Protein AF-A0A3M1SZ10-F1 (afdb_monomer_lite)

Sequence (248 aa):
MERLRVRERSPGPSDCPLCRQPLDATPGEPVHACPGCGTAYHLACAVEMGGCATLGCARQGRGPSGRGEEVLRFLTPRRRRALRLQRRRAEVFARELRLRGLDRPPHELDRRDVVGGLLLVAGLGVVFGGLWLVLVLPTAWILGLFVVFSGLVCLGQGLRTLAAYLEDSTERARRGAEADWQTRRRMLWDEVCALARAEDEAEPEPLEAGTEPGAEAEGAPGGHGPEGEARTVSERGRAPSELRSAEE

Structure (mmCIF, N/CA/C/O backbone):
data_AF-A0A3M1SZ10-F1
#
_entry.id   AF-A0A3M1SZ10-F1
#
loop_
_atom_site.group_PDB
_atom_site.id
_atom_site.type_symbol
_atom_site.label_atom_id
_atom_site.label_alt_id
_atom_site.label_comp_id
_atom_site.label_asym_id
_atom_site.label_entity_id
_atom_site.label_seq_id
_atom_site.pdbx_PDB_ins_code
_atom_site.Cartn_x
_atom_site.Cartn_y
_atom_site.Cartn_z
_atom_site.occupancy
_atom_site.B_iso_or_equiv
_atom_site.auth_seq_id
_atom_site.auth_comp_id
_atom_site.auth_asym_id
_atom_site.auth_atom_id
_atom_site.pdbx_PDB_model_num
ATOM 1 N N . MET A 1 1 ? -22.413 -6.785 -14.387 1.00 45.25 1 MET A N 1
ATOM 2 C CA . MET A 1 1 ? -21.174 -7.095 -15.135 1.00 45.25 1 MET A CA 1
ATOM 3 C C . MET A 1 1 ? -20.794 -8.534 -14.845 1.00 45.25 1 MET A C 1
ATOM 5 O O . MET A 1 1 ? -20.286 -8.827 -13.769 1.00 45.25 1 MET A O 1
ATOM 9 N N . GLU A 1 2 ? -21.129 -9.436 -15.757 1.00 60.88 2 GLU A N 1
ATOM 10 C CA . GLU A 1 2 ? -20.919 -10.874 -15.598 1.00 60.88 2 GLU A CA 1
ATOM 11 C C . GLU A 1 2 ? -19.515 -11.231 -16.102 1.00 60.88 2 GLU A C 1
ATOM 13 O O . GLU A 1 2 ? -19.164 -10.958 -17.250 1.00 60.88 2 GLU A O 1
ATOM 18 N N . ARG A 1 3 ? -18.655 -11.743 -15.212 1.00 51.09 3 ARG A N 1
ATOM 19 C CA . ARG A 1 3 ? -17.271 -12.095 -15.554 1.00 51.09 3 ARG A CA 1
ATOM 20 C C . ARG A 1 3 ? -17.274 -13.397 -16.350 1.00 51.09 3 ARG A C 1
ATOM 22 O O . ARG A 1 3 ? -17.529 -14.459 -15.785 1.00 51.09 3 ARG A O 1
ATOM 29 N N . LEU A 1 4 ? -16.940 -13.308 -17.637 1.00 68.94 4 LEU A N 1
ATOM 30 C CA . LEU A 1 4 ? -16.617 -14.450 -18.493 1.00 68.94 4 LEU A CA 1
ATOM 31 C C . LEU A 1 4 ? -15.500 -15.271 -17.833 1.00 68.94 4 LEU A C 1
ATOM 33 O O . LEU A 1 4 ? -14.331 -14.885 -17.834 1.00 68.94 4 LEU A O 1
ATOM 37 N N . ARG A 1 5 ? -15.869 -16.402 -17.226 1.00 53.09 5 ARG A N 1
ATOM 38 C CA . ARG A 1 5 ? -14.909 -17.386 -16.725 1.00 53.09 5 ARG A CA 1
ATOM 39 C C . ARG A 1 5 ? -14.435 -18.210 -17.912 1.00 53.09 5 ARG A C 1
ATOM 41 O O . ARG A 1 5 ? -15.096 -19.165 -18.315 1.00 53.09 5 ARG A O 1
ATOM 48 N N . VAL A 1 6 ? -13.295 -17.829 -18.477 1.00 68.94 6 VAL A N 1
ATOM 49 C CA . VAL A 1 6 ? -12.578 -18.675 -19.432 1.00 68.94 6 VAL A CA 1
ATOM 50 C C . VAL A 1 6 ? -12.119 -19.914 -18.664 1.00 68.94 6 VAL A C 1
ATOM 52 O O . VAL A 1 6 ? -11.193 -19.854 -17.861 1.00 68.94 6 VAL A O 1
ATOM 55 N N . ARG A 1 7 ? -12.821 -21.038 -18.845 1.00 56.44 7 ARG A N 1
ATOM 56 C CA . ARG A 1 7 ? -12.339 -22.343 -18.386 1.00 56.44 7 ARG A CA 1
ATOM 57 C C . ARG A 1 7 ? -11.179 -22.735 -19.292 1.00 56.44 7 ARG A C 1
ATOM 59 O O . ARG A 1 7 ? -11.396 -23.174 -20.419 1.00 56.44 7 ARG A O 1
ATOM 66 N N . GLU A 1 8 ? -9.959 -22.570 -18.801 1.00 61.03 8 GLU A N 1
ATOM 67 C CA . GLU A 1 8 ? -8.791 -23.185 -19.419 1.00 61.03 8 GLU A CA 1
ATOM 68 C C . GLU A 1 8 ? -8.922 -24.701 -19.270 1.00 61.03 8 GLU A C 1
ATOM 70 O O . GLU A 1 8 ? -8.782 -25.265 -18.187 1.00 61.03 8 GLU A O 1
ATOM 75 N N . ARG A 1 9 ? -9.274 -25.372 -20.367 1.00 63.88 9 ARG A N 1
ATOM 76 C CA . ARG A 1 9 ? -9.173 -26.824 -20.445 1.00 63.88 9 ARG A CA 1
ATOM 77 C C . ARG A 1 9 ? -7.701 -27.133 -20.683 1.00 63.88 9 ARG A C 1
ATOM 79 O O . ARG A 1 9 ? -7.194 -26.845 -21.767 1.00 63.88 9 ARG A O 1
ATOM 86 N N . SER A 1 10 ? -7.015 -27.651 -19.669 1.00 63.28 10 SER A N 1
ATOM 87 C CA . SER A 1 10 ? -5.660 -28.172 -19.841 1.00 63.28 10 SER A CA 1
ATOM 88 C C . SER A 1 10 ? -5.700 -29.234 -20.947 1.00 63.28 10 SER A C 1
ATOM 90 O O . SER A 1 10 ? -6.535 -30.138 -20.852 1.00 63.28 10 SER A O 1
ATOM 92 N N . PRO A 1 11 ? -4.890 -29.109 -22.014 1.00 70.50 11 PRO A N 1
ATOM 93 C CA . PRO A 1 11 ? -4.884 -30.090 -23.090 1.00 70.50 11 PRO A CA 1
ATOM 94 C C . PRO A 1 11 ? -4.505 -31.453 -22.510 1.00 70.50 11 PRO A C 1
ATOM 96 O O . PRO A 1 11 ? -3.511 -31.569 -21.788 1.00 70.50 11 PRO A O 1
ATOM 99 N N . GLY A 1 12 ? -5.322 -32.467 -22.786 1.00 76.69 12 GLY A N 1
ATOM 100 C CA . GLY A 1 12 ? -4.993 -33.836 -22.428 1.00 76.69 12 GLY A CA 1
ATOM 101 C C . GLY A 1 12 ? -3.758 -34.301 -23.207 1.00 76.69 12 GLY A C 1
ATOM 102 O O . GLY A 1 12 ? -3.500 -33.806 -24.306 1.00 76.69 12 GLY A O 1
ATOM 103 N N . PRO A 1 13 ? -2.990 -35.274 -22.686 1.00 77.00 13 PRO A N 1
ATOM 104 C CA . PRO A 1 13 ? -1.810 -35.813 -23.373 1.00 77.00 13 PRO A CA 1
ATOM 105 C C . PRO A 1 13 ? -2.127 -36.459 -24.738 1.00 77.00 13 PRO A C 1
ATOM 107 O O . PRO A 1 13 ? -1.210 -36.737 -25.506 1.00 77.00 13 PRO A O 1
ATOM 110 N N . SER A 1 14 ? -3.406 -36.681 -25.049 1.00 86.06 14 SER A N 1
ATOM 111 C CA . SER A 1 14 ? -3.917 -37.273 -26.288 1.00 86.06 14 SER A CA 1
ATOM 112 C C . SER A 1 14 ? -4.705 -36.296 -27.175 1.00 86.06 14 SER A C 1
ATOM 114 O O . SER A 1 14 ? -5.353 -36.732 -28.128 1.00 86.06 14 SER A O 1
ATOM 116 N N . ASP A 1 15 ? -4.662 -34.988 -26.904 1.00 93.50 15 ASP A N 1
ATOM 117 C CA . ASP A 1 15 ? -5.328 -33.987 -27.742 1.00 93.50 15 ASP A CA 1
ATOM 118 C C . ASP A 1 15 ? -4.402 -33.486 -28.858 1.00 93.50 15 ASP A C 1
ATOM 120 O O . ASP A 1 15 ? -3.230 -33.166 -28.645 1.00 93.50 15 ASP A O 1
ATOM 124 N N . CYS A 1 16 ? -4.945 -33.351 -30.067 1.00 91.69 16 CYS A N 1
ATOM 125 C CA . CYS A 1 16 ? -4.233 -32.742 -31.182 1.00 91.69 16 CYS A CA 1
ATOM 126 C C . CYS A 1 16 ? -3.935 -31.263 -30.860 1.00 91.69 16 CYS A C 1
ATOM 128 O O . CYS A 1 16 ? -4.869 -30.488 -30.636 1.00 91.69 16 CYS A O 1
ATOM 130 N N . PRO A 1 17 ? -2.670 -30.803 -30.898 1.00 89.81 17 PRO A N 1
ATOM 131 C CA . PRO A 1 17 ? -2.311 -29.437 -30.501 1.00 89.81 17 PRO A CA 1
ATOM 132 C C . PRO A 1 17 ? -2.848 -28.360 -31.455 1.00 89.81 17 PRO A C 1
ATOM 134 O O . PRO A 1 17 ? -2.848 -27.180 -31.109 1.00 89.81 17 PRO A O 1
ATOM 137 N N . LEU A 1 18 ? -3.287 -28.752 -32.657 1.00 90.06 18 LEU A N 1
ATOM 138 C CA . LEU A 1 18 ? -3.777 -27.841 -33.690 1.00 90.06 18 LEU A CA 1
ATOM 139 C C . LEU A 1 18 ? -5.279 -27.570 -33.541 1.00 90.06 18 LEU A C 1
ATOM 141 O O . LEU A 1 18 ? -5.685 -26.414 -33.465 1.00 90.06 18 LEU A O 1
ATOM 145 N N . CYS A 1 19 ? -6.100 -28.621 -33.461 1.00 91.75 19 CYS A N 1
ATOM 146 C CA . CYS A 1 19 ? -7.560 -28.495 -33.372 1.00 91.75 19 CYS A CA 1
ATOM 147 C C . CYS A 1 19 ? -8.117 -28.672 -31.948 1.00 91.75 19 CYS A C 1
ATOM 149 O O . CYS A 1 19 ? -9.296 -28.409 -31.725 1.00 91.75 19 CYS A O 1
ATOM 151 N N . ARG A 1 20 ? -7.287 -29.104 -30.984 1.00 91.50 20 ARG A N 1
ATOM 152 C CA . ARG A 1 20 ? -7.658 -29.426 -29.590 1.00 91.50 20 ARG A CA 1
ATOM 153 C C . ARG A 1 20 ? -8.750 -30.491 -29.457 1.00 91.50 20 ARG A C 1
ATOM 155 O O . ARG A 1 20 ? -9.459 -30.528 -28.454 1.00 91.50 20 ARG A O 1
ATOM 162 N N . GLN A 1 21 ? -8.904 -31.332 -30.475 1.00 93.19 21 GLN A N 1
ATOM 163 C CA . GLN A 1 21 ? -9.763 -32.509 -30.417 1.00 93.19 21 GLN A CA 1
ATOM 164 C C . GLN A 1 21 ? -8.934 -33.739 -30.031 1.00 93.19 21 GLN A C 1
ATOM 166 O O . GLN A 1 21 ? -7.752 -33.798 -30.393 1.00 93.19 21 GLN A O 1
ATOM 171 N N . PRO A 1 22 ? -9.537 -34.727 -29.347 1.00 93.00 22 PRO A N 1
ATOM 172 C CA . PRO A 1 22 ? -8.861 -35.978 -29.038 1.00 93.00 22 PRO A CA 1
ATOM 173 C C . PRO A 1 22 ? -8.404 -36.661 -30.327 1.00 93.00 22 PRO A C 1
ATOM 175 O O . PRO A 1 22 ? -9.144 -36.698 -31.314 1.00 93.00 22 PRO A O 1
ATOM 178 N N . LEU A 1 23 ? -7.200 -37.225 -30.320 1.00 92.44 23 LEU A N 1
ATOM 179 C CA . LEU A 1 23 ? -6.660 -37.950 -31.474 1.00 92.44 23 LEU A CA 1
ATOM 180 C C . LEU A 1 23 ? -7.519 -39.169 -31.848 1.00 92.44 23 LEU A C 1
ATOM 182 O O . LEU A 1 23 ? -7.609 -39.504 -33.024 1.00 92.44 23 LEU A O 1
ATOM 186 N N . ASP A 1 24 ? -8.232 -39.740 -30.874 1.00 89.88 24 ASP A N 1
ATOM 187 C CA . ASP A 1 24 ? -9.112 -40.903 -31.047 1.00 89.88 24 ASP A CA 1
ATOM 188 C C . ASP A 1 24 ? -10.579 -40.536 -31.350 1.00 89.88 24 ASP A C 1
ATOM 190 O O . ASP A 1 24 ? -11.426 -41.418 -31.489 1.00 89.88 24 ASP A O 1
ATOM 194 N N . ALA A 1 25 ? -10.921 -39.244 -31.430 1.00 84.56 25 ALA A N 1
ATOM 195 C CA . ALA A 1 25 ? -12.314 -38.812 -31.575 1.00 84.56 25 ALA A CA 1
ATOM 196 C C . ALA A 1 25 ? -12.921 -39.148 -32.947 1.00 84.56 25 ALA A C 1
ATOM 198 O O . ALA A 1 25 ? -14.140 -39.293 -33.058 1.00 84.56 25 ALA A O 1
ATOM 199 N N . THR A 1 26 ? -12.087 -39.276 -33.982 1.00 80.19 26 THR A N 1
ATOM 200 C CA . THR A 1 26 ? -12.525 -39.546 -35.354 1.00 80.19 26 THR A CA 1
ATOM 201 C C . THR A 1 26 ? -12.153 -40.984 -35.742 1.00 80.19 26 THR A C 1
ATOM 203 O O . THR A 1 26 ? -11.019 -41.233 -36.163 1.00 80.19 26 THR A O 1
ATOM 206 N N . PRO A 1 27 ? -13.066 -41.967 -35.616 1.00 80.62 27 PRO A N 1
ATOM 207 C CA . PRO A 1 27 ? -12.762 -43.348 -35.977 1.00 80.62 27 PRO A CA 1
ATOM 208 C C . PRO A 1 27 ? -12.379 -43.448 -37.462 1.00 80.62 27 PRO A C 1
ATOM 210 O O . PRO A 1 27 ? -13.156 -43.083 -38.343 1.00 80.62 27 PRO A O 1
ATOM 213 N N . GLY A 1 28 ? -11.167 -43.944 -37.734 1.00 82.50 28 GLY A N 1
ATOM 214 C CA . GLY A 1 28 ? -10.620 -44.117 -39.086 1.00 82.50 28 GLY A CA 1
ATOM 215 C C . GLY A 1 28 ? -9.741 -42.968 -39.595 1.00 82.50 28 GLY A C 1
ATOM 216 O O . GLY A 1 28 ? -9.174 -43.088 -40.682 1.00 82.50 28 GLY A O 1
ATOM 217 N N . GLU A 1 29 ? -9.580 -41.880 -38.836 1.00 86.44 29 GLU A N 1
ATOM 218 C CA . GLU A 1 29 ? -8.642 -40.818 -39.201 1.00 86.44 29 GLU A CA 1
ATOM 219 C C . GLU A 1 29 ? -7.203 -41.197 -38.796 1.00 86.44 29 GLU A C 1
ATOM 221 O O . GLU A 1 29 ? -6.945 -41.495 -37.630 1.00 86.44 29 GLU A O 1
ATOM 226 N N . PRO A 1 30 ? -6.235 -41.210 -39.730 1.00 87.69 30 PRO A N 1
ATOM 227 C CA . PRO A 1 30 ? -4.862 -41.568 -39.403 1.00 87.69 30 PRO A CA 1
ATOM 228 C C . PRO A 1 30 ? -4.187 -40.486 -38.549 1.00 87.69 30 PRO A C 1
ATOM 230 O O . PRO A 1 30 ? -4.181 -39.299 -38.891 1.00 87.69 30 PRO A O 1
ATOM 233 N N . VAL A 1 31 ? -3.547 -40.920 -37.464 1.00 91.88 31 VAL A N 1
ATOM 234 C CA . VAL A 1 31 ? -2.691 -40.077 -36.622 1.00 91.88 31 VAL A CA 1
ATOM 235 C C . VAL A 1 31 ? -1.288 -40.027 -37.223 1.00 91.88 31 VAL A C 1
ATOM 237 O O . VAL A 1 31 ? -0.704 -41.055 -37.568 1.00 91.88 31 VAL A O 1
ATOM 240 N N . HIS A 1 32 ? -0.725 -38.826 -37.349 1.00 87.56 32 HIS A N 1
ATOM 241 C CA . HIS A 1 32 ? 0.651 -38.621 -37.791 1.00 87.56 32 HIS A CA 1
ATOM 242 C C . HIS A 1 32 ? 1.475 -38.028 -36.641 1.00 87.56 32 HIS A C 1
ATOM 244 O O . HIS A 1 32 ? 1.104 -37.020 -36.048 1.00 87.56 32 HIS A O 1
ATOM 250 N N . ALA A 1 33 ? 2.603 -38.663 -36.316 1.00 90.69 33 ALA A N 1
ATOM 251 C CA . ALA A 1 33 ? 3.571 -38.144 -35.355 1.00 90.69 33 ALA A CA 1
ATOM 252 C C . ALA A 1 33 ? 4.678 -37.357 -36.068 1.00 90.69 33 ALA A C 1
ATOM 254 O O . ALA A 1 33 ? 5.227 -37.809 -37.078 1.00 90.69 33 ALA A O 1
ATOM 255 N N . CYS A 1 34 ? 5.031 -36.187 -35.532 1.00 87.44 34 CYS A N 1
ATOM 256 C CA . CYS A 1 34 ? 6.139 -35.395 -36.051 1.00 87.44 34 CYS A CA 1
ATOM 257 C C . CYS A 1 34 ? 7.462 -36.164 -35.910 1.00 87.44 34 CYS A C 1
ATOM 259 O O . CYS A 1 34 ? 7.826 -36.511 -34.788 1.00 87.44 34 CYS A O 1
ATOM 261 N N . PRO A 1 35 ? 8.258 -36.341 -36.978 1.00 81.00 35 PRO A N 1
ATOM 262 C CA . PRO A 1 35 ? 9.561 -37.001 -36.867 1.00 81.00 35 PRO A CA 1
ATOM 263 C C . PRO A 1 35 ? 10.592 -36.173 -36.081 1.00 81.00 35 PRO A C 1
ATOM 265 O O . PRO A 1 35 ? 11.591 -36.718 -35.625 1.00 81.00 35 PRO A O 1
ATOM 268 N N . GLY A 1 36 ? 10.380 -34.857 -35.947 1.00 82.50 36 GLY A N 1
ATOM 269 C CA . GLY A 1 36 ? 11.287 -33.963 -35.224 1.00 82.50 36 GLY A CA 1
ATOM 270 C C . GLY A 1 36 ? 11.083 -33.992 -33.711 1.00 82.50 36 GLY A C 1
ATOM 271 O O . GLY A 1 36 ? 12.043 -34.155 -32.969 1.00 82.50 36 GLY A O 1
ATOM 272 N N . CYS A 1 37 ? 9.839 -33.825 -33.256 1.00 86.38 37 CYS A N 1
ATOM 273 C CA . CYS A 1 37 ? 9.517 -33.678 -31.833 1.00 86.38 37 CYS A CA 1
ATOM 274 C C . CYS A 1 37 ? 8.594 -34.764 -31.266 1.00 86.38 37 CYS A C 1
ATOM 276 O O . CYS A 1 37 ? 8.216 -34.686 -30.103 1.00 86.38 37 CYS A O 1
ATOM 278 N N . GLY A 1 38 ? 8.175 -35.742 -32.074 1.00 88.75 38 GLY A N 1
ATOM 279 C CA . GLY A 1 38 ? 7.286 -36.828 -31.651 1.00 88.75 38 GLY A CA 1
ATOM 280 C C . GLY A 1 38 ? 5.829 -36.424 -31.409 1.00 88.75 38 GLY A C 1
ATOM 281 O O . GLY A 1 38 ? 5.000 -37.290 -31.153 1.00 88.75 38 GLY A O 1
ATOM 282 N N . THR A 1 39 ? 5.482 -35.137 -31.505 1.00 91.19 39 THR A N 1
ATOM 283 C CA . THR A 1 39 ? 4.113 -34.662 -31.255 1.00 91.19 39 THR A CA 1
ATOM 284 C C . THR A 1 39 ? 3.126 -35.273 -32.249 1.00 91.19 39 THR A C 1
ATOM 286 O O . THR A 1 39 ? 3.341 -35.179 -33.460 1.00 91.19 39 THR A O 1
ATOM 289 N N . ALA A 1 40 ? 2.049 -35.869 -31.737 1.00 92.06 40 ALA A N 1
ATOM 290 C CA . ALA A 1 40 ? 0.985 -36.477 -32.526 1.00 92.06 40 ALA A CA 1
ATOM 291 C C . ALA A 1 40 ? -0.108 -35.461 -32.893 1.00 92.06 40 ALA A C 1
ATOM 293 O O . ALA A 1 40 ? -0.455 -34.577 -32.109 1.00 92.06 40 ALA A O 1
ATOM 294 N N . TYR A 1 41 ? -0.642 -35.583 -34.103 1.00 92.19 41 TYR A N 1
ATOM 295 C CA . TYR A 1 41 ? -1.723 -34.753 -34.631 1.00 92.19 41 TYR A CA 1
ATOM 296 C C . TYR A 1 41 ? -2.532 -35.543 -35.665 1.00 92.19 41 TYR A C 1
ATOM 298 O O . TYR A 1 41 ? -2.056 -36.534 -36.228 1.00 92.19 41 TYR A O 1
ATOM 306 N N . HIS A 1 42 ? -3.745 -35.083 -35.966 1.00 93.88 42 HIS A N 1
ATOM 307 C CA . HIS A 1 42 ? -4.509 -35.604 -37.099 1.00 93.88 42 HIS A CA 1
ATOM 308 C C . HIS A 1 42 ? -3.758 -35.343 -38.408 1.00 93.88 42 HIS A C 1
ATOM 310 O O . HIS A 1 42 ? -3.225 -34.245 -38.623 1.00 93.88 42 HIS A O 1
ATOM 316 N N . LEU A 1 43 ? -3.716 -36.333 -39.307 1.00 89.44 43 LEU A N 1
ATOM 317 C CA . LEU A 1 43 ? -3.045 -36.182 -40.601 1.00 89.44 43 LEU A CA 1
ATOM 318 C C . LEU A 1 43 ? -3.610 -34.993 -41.394 1.00 89.44 43 LEU A C 1
ATOM 320 O O . LEU A 1 43 ? -2.841 -34.257 -42.015 1.00 89.44 43 LEU A O 1
ATOM 324 N N . ALA A 1 44 ? -4.927 -34.767 -41.331 1.00 90.19 44 ALA A N 1
ATOM 325 C CA . ALA A 1 44 ? -5.579 -33.633 -41.980 1.00 90.19 44 ALA A CA 1
ATOM 326 C C . ALA A 1 44 ? -5.019 -32.290 -41.482 1.00 90.19 44 ALA A C 1
ATOM 328 O O . ALA A 1 44 ? -4.605 -31.461 -42.297 1.00 90.19 44 ALA A O 1
ATOM 329 N N . CYS A 1 45 ? -4.906 -32.115 -40.160 1.00 90.69 45 CYS A N 1
ATOM 330 C CA . CYS A 1 45 ? -4.382 -30.891 -39.552 1.00 90.69 45 CYS A CA 1
ATOM 331 C C . CYS A 1 45 ? -2.920 -30.620 -39.943 1.00 90.69 45 CYS A C 1
ATOM 333 O O . CYS A 1 45 ? -2.549 -29.477 -40.209 1.00 90.69 45 CYS A O 1
ATOM 335 N N . ALA A 1 46 ? -2.078 -31.652 -40.040 1.00 87.44 46 ALA A N 1
ATOM 336 C CA . ALA A 1 46 ? -0.693 -31.460 -40.471 1.00 87.44 46 ALA A CA 1
ATOM 337 C C . ALA A 1 46 ? -0.541 -31.131 -41.954 1.00 87.44 46 ALA A C 1
ATOM 339 O O . ALA A 1 46 ? 0.335 -30.343 -42.316 1.00 87.44 46 ALA A O 1
ATOM 340 N N . VAL A 1 47 ? -1.386 -31.708 -42.811 1.00 84.38 47 VAL A N 1
ATOM 341 C CA . VAL A 1 47 ? -1.413 -31.371 -44.240 1.00 84.38 47 VAL A CA 1
ATOM 342 C C . VAL A 1 47 ? -1.894 -29.935 -44.448 1.00 84.38 47 VAL A C 1
ATOM 344 O O . VAL A 1 47 ? -1.387 -29.249 -45.334 1.00 84.38 47 VAL A O 1
ATOM 347 N N . GLU A 1 48 ? -2.855 -29.471 -43.649 1.00 86.69 48 GLU A N 1
ATOM 348 C CA . GLU A 1 48 ? -3.363 -28.099 -43.710 1.00 86.69 48 GLU A CA 1
ATOM 349 C C . GLU A 1 48 ? -2.317 -27.070 -43.263 1.00 86.69 48 GLU A C 1
ATOM 351 O O . GLU A 1 48 ? -2.084 -26.091 -43.971 1.00 86.69 48 GLU A O 1
ATOM 356 N N . MET A 1 49 ? -1.622 -27.332 -42.154 1.00 84.56 49 MET A N 1
ATOM 357 C CA . MET A 1 49 ? -0.595 -26.433 -41.610 1.00 84.56 49 MET A CA 1
ATOM 358 C C . MET A 1 49 ? 0.767 -26.542 -42.314 1.00 84.56 49 MET A C 1
ATOM 360 O O . MET A 1 49 ? 1.667 -25.744 -42.051 1.00 84.56 49 MET A O 1
ATOM 364 N N . GLY A 1 50 ? 0.947 -27.526 -43.200 1.00 79.25 50 GLY A N 1
ATOM 365 C CA . GLY A 1 50 ? 2.215 -27.772 -43.892 1.00 79.25 50 GLY A CA 1
ATOM 366 C C . GLY A 1 50 ? 3.328 -28.323 -42.988 1.00 79.25 50 GLY A C 1
ATOM 367 O O . GLY A 1 50 ? 4.500 -28.247 -43.358 1.00 79.25 50 GLY A O 1
ATOM 368 N N . GLY A 1 51 ? 2.986 -28.869 -41.815 1.00 77.50 51 GLY A N 1
ATOM 369 C CA . GLY A 1 51 ? 3.927 -29.467 -40.863 1.00 77.50 51 GLY A CA 1
ATOM 370 C C . GLY A 1 51 ? 3.630 -29.152 -39.392 1.00 77.50 51 GLY A C 1
ATOM 371 O O . GLY A 1 51 ? 2.595 -28.590 -39.045 1.00 77.50 51 GLY A O 1
ATOM 372 N N . CYS A 1 52 ? 4.561 -29.531 -38.508 1.00 82.50 52 CYS A N 1
ATOM 373 C CA . CYS A 1 52 ? 4.460 -29.276 -37.068 1.00 82.50 52 CYS A CA 1
ATOM 374 C C . CYS A 1 52 ? 4.667 -27.785 -36.749 1.00 82.50 52 CYS A C 1
ATOM 376 O O . CYS A 1 52 ? 5.763 -27.249 -36.947 1.00 82.50 52 CYS A O 1
ATOM 378 N N . ALA A 1 53 ? 3.620 -27.137 -36.227 1.00 78.12 53 ALA A N 1
ATOM 379 C CA . ALA A 1 53 ? 3.641 -25.735 -35.808 1.00 78.12 53 ALA A CA 1
ATOM 380 C C . ALA A 1 53 ? 4.220 -25.530 -34.396 1.00 78.12 53 ALA A C 1
ATOM 382 O O . ALA A 1 53 ? 4.733 -24.457 -34.100 1.00 78.12 53 ALA A O 1
ATOM 383 N N . THR A 1 54 ? 4.180 -26.557 -33.541 1.00 72.44 54 THR A N 1
ATOM 384 C CA . THR A 1 54 ? 4.453 -26.444 -32.098 1.00 72.44 54 THR A CA 1
ATOM 385 C C . THR A 1 54 ? 5.894 -26.042 -31.781 1.00 72.44 54 THR A C 1
ATOM 387 O O . THR A 1 54 ? 6.129 -25.277 -30.855 1.00 72.44 54 THR A O 1
ATOM 390 N N . LEU A 1 55 ? 6.863 -26.535 -32.557 1.00 69.19 55 LEU A N 1
ATOM 391 C CA . LEU A 1 55 ? 8.295 -26.265 -32.350 1.00 69.19 55 LEU A CA 1
ATOM 392 C C . LEU A 1 55 ? 9.003 -25.794 -33.626 1.00 69.19 55 LEU A C 1
ATOM 394 O O . LEU A 1 55 ? 10.229 -25.786 -33.707 1.00 69.19 55 LEU A O 1
ATOM 398 N N . GLY A 1 56 ? 8.240 -25.445 -34.666 1.00 68.50 56 GLY A N 1
ATOM 399 C CA . GLY A 1 56 ? 8.808 -25.037 -35.950 1.00 68.50 56 GLY A CA 1
ATOM 400 C C . GLY A 1 56 ? 9.678 -26.113 -36.613 1.00 68.50 56 GLY A C 1
ATOM 401 O O . GLY A 1 56 ? 10.514 -25.776 -37.449 1.00 68.50 56 GLY A O 1
ATOM 402 N N . CYS A 1 57 ? 9.494 -27.400 -36.285 1.00 76.44 57 CYS A N 1
ATOM 403 C CA . CYS A 1 57 ? 10.289 -28.506 -36.836 1.00 76.44 57 CYS A CA 1
ATOM 404 C C . CYS A 1 57 ? 10.241 -28.562 -38.373 1.00 76.44 57 CYS A C 1
ATOM 406 O O . CYS A 1 57 ? 11.196 -29.012 -39.002 1.00 76.44 57 CYS A O 1
ATOM 408 N N . ALA A 1 58 ? 9.171 -28.036 -38.983 1.00 62.81 58 ALA A N 1
ATOM 409 C CA . ALA A 1 58 ? 9.066 -27.861 -40.431 1.00 62.81 58 ALA A CA 1
ATOM 410 C C . ALA A 1 58 ? 10.196 -26.987 -41.021 1.00 62.81 58 ALA A C 1
ATOM 412 O O . ALA A 1 58 ? 10.613 -27.207 -42.155 1.00 62.81 58 ALA A O 1
ATOM 413 N N . ARG A 1 59 ? 10.735 -26.028 -40.252 1.00 57.41 59 ARG A N 1
ATOM 414 C CA . ARG A 1 59 ? 11.829 -25.136 -40.678 1.00 57.41 59 ARG A CA 1
ATOM 415 C C . ARG A 1 59 ? 13.221 -25.744 -40.514 1.00 57.41 59 ARG A C 1
ATOM 417 O O . ARG A 1 59 ? 14.150 -25.271 -41.154 1.00 57.41 59 ARG A O 1
ATOM 424 N N . GLN A 1 60 ? 13.380 -26.802 -39.719 1.00 59.03 60 GLN A N 1
ATOM 425 C CA . GLN A 1 60 ? 14.682 -27.451 -39.503 1.00 59.03 60 GLN A CA 1
ATOM 426 C C . GLN A 1 60 ? 15.062 -28.445 -40.616 1.00 59.03 60 GLN A C 1
ATOM 428 O O . GLN A 1 60 ? 15.961 -29.260 -40.436 1.00 59.03 60 GLN A O 1
ATOM 433 N N . GLY A 1 61 ? 14.363 -28.439 -41.758 1.00 52.69 61 GLY A N 1
ATOM 434 C CA . GLY A 1 61 ? 14.686 -29.296 -42.908 1.00 52.69 61 GLY A CA 1
ATOM 435 C C . GLY A 1 61 ? 14.461 -30.798 -42.682 1.00 52.69 61 GLY A C 1
ATOM 436 O O . GLY A 1 61 ? 14.622 -31.581 -43.613 1.00 52.69 61 GLY A O 1
ATOM 437 N N . ARG A 1 62 ? 14.025 -31.201 -41.480 1.00 50.62 62 ARG A N 1
ATOM 438 C CA . ARG A 1 62 ? 13.617 -32.570 -41.120 1.00 50.62 62 ARG A CA 1
ATOM 439 C C . ARG A 1 62 ? 12.119 -32.814 -41.324 1.00 50.62 62 ARG A C 1
ATOM 441 O O . ARG A 1 62 ? 11.524 -33.667 -40.670 1.00 50.62 62 ARG A O 1
ATOM 448 N N . GLY A 1 63 ? 11.488 -32.058 -42.225 1.00 50.97 63 GLY A N 1
ATOM 449 C CA . GLY A 1 63 ? 10.265 -32.545 -42.860 1.00 50.97 63 GLY A CA 1
ATOM 450 C C . GLY A 1 63 ? 10.584 -33.818 -43.658 1.00 50.97 63 GLY A C 1
ATOM 451 O O . GLY A 1 63 ? 11.760 -34.079 -43.913 1.00 50.97 63 GLY A O 1
ATOM 452 N N . PRO A 1 64 ? 9.590 -34.623 -44.065 1.00 50.31 64 PRO A N 1
ATOM 453 C CA . PRO A 1 64 ? 9.803 -35.759 -44.959 1.00 50.31 64 PRO A CA 1
ATOM 454 C C . PRO A 1 64 ? 10.276 -35.260 -46.337 1.00 50.31 64 PRO A C 1
ATOM 456 O O . PRO A 1 64 ? 9.524 -35.196 -47.306 1.00 50.31 64 PRO A O 1
ATOM 459 N N . SER A 1 65 ? 11.550 -34.892 -46.430 1.00 49.44 65 SER A N 1
ATOM 460 C CA . SER A 1 65 ? 12.235 -34.372 -47.611 1.00 49.44 65 SER A CA 1
ATOM 461 C C . SER A 1 65 ? 12.436 -35.438 -48.695 1.00 49.44 65 SER A C 1
ATOM 463 O O . SER A 1 65 ? 12.941 -35.130 -49.768 1.00 49.44 65 SER A O 1
ATOM 465 N N . GLY A 1 66 ? 11.978 -36.673 -48.462 1.00 47.06 66 GLY A N 1
ATOM 466 C CA . GLY A 1 66 ? 12.117 -37.792 -49.393 1.00 47.06 66 GLY A CA 1
ATOM 467 C C . GLY A 1 66 ? 10.884 -38.161 -50.226 1.00 47.06 66 GLY A C 1
ATOM 468 O O . GLY A 1 66 ? 11.003 -39.042 -51.068 1.00 47.06 66 GLY A O 1
ATOM 469 N N . ARG A 1 67 ? 9.697 -37.564 -50.021 1.00 49.78 67 ARG A N 1
ATOM 470 C CA . ARG A 1 67 ? 8.453 -38.040 -50.686 1.00 49.78 67 ARG A CA 1
ATOM 471 C C . ARG A 1 67 ? 7.481 -36.934 -51.113 1.00 49.78 67 ARG A C 1
ATOM 473 O O . ARG A 1 67 ? 6.265 -37.122 -51.098 1.00 49.78 67 ARG A O 1
ATOM 480 N N . GLY A 1 68 ? 7.988 -35.781 -51.555 1.00 51.59 68 GLY A N 1
ATOM 481 C CA . GLY A 1 68 ? 7.137 -34.719 -52.120 1.00 51.59 68 GLY A CA 1
ATOM 482 C C . GLY A 1 68 ? 6.268 -35.196 -53.296 1.00 51.59 68 GLY A C 1
ATOM 483 O O . GLY A 1 68 ? 5.156 -34.709 -53.492 1.00 51.59 68 GLY A O 1
ATOM 484 N N . GLU A 1 69 ? 6.731 -36.203 -54.037 1.00 55.59 69 GLU A N 1
ATOM 485 C CA . GLU A 1 69 ? 6.013 -36.771 -55.180 1.00 55.59 69 GLU A CA 1
ATOM 486 C C . GLU A 1 69 ? 4.923 -37.783 -54.787 1.00 55.59 69 GLU A C 1
ATOM 488 O O . GLU A 1 69 ? 3.898 -37.890 -55.462 1.00 55.59 69 GLU A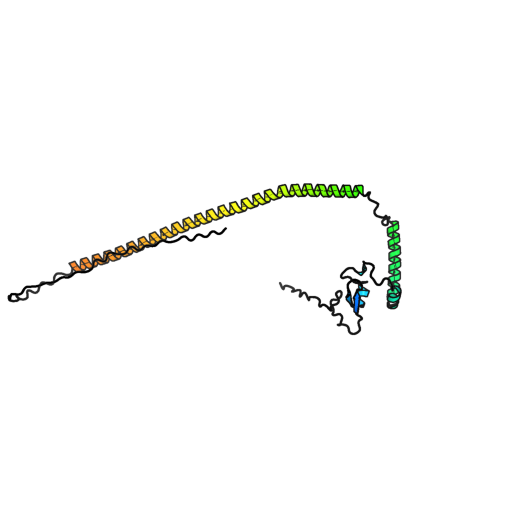 O 1
ATOM 493 N N . GLU A 1 70 ? 5.079 -38.468 -53.653 1.00 55.22 70 GLU A N 1
ATOM 494 C CA . GLU A 1 70 ? 4.102 -39.450 -53.176 1.00 55.22 70 GLU A CA 1
ATOM 495 C C . GLU A 1 70 ? 2.934 -38.775 -52.442 1.00 55.22 70 GLU A C 1
ATOM 497 O O . GLU A 1 70 ? 1.780 -39.137 -52.657 1.00 55.22 70 GLU A O 1
ATOM 502 N N . VAL A 1 71 ? 3.188 -37.693 -51.695 1.00 57.03 71 VAL A N 1
ATOM 503 C CA . VAL A 1 71 ? 2.124 -36.864 -51.092 1.00 57.03 71 VAL A CA 1
ATOM 504 C C . VAL A 1 71 ? 1.267 -36.192 -52.172 1.00 57.03 71 VAL A C 1
ATOM 506 O O . VAL A 1 71 ? 0.048 -36.098 -52.036 1.00 57.03 71 VAL A O 1
ATOM 509 N N . LEU A 1 72 ? 1.867 -35.802 -53.304 1.00 55.88 72 LEU A N 1
ATOM 510 C CA . LEU A 1 72 ? 1.129 -35.273 -54.454 1.00 55.88 72 LEU A CA 1
ATOM 511 C C . LEU A 1 72 ? 0.149 -36.295 -55.053 1.00 55.88 72 LEU A C 1
ATOM 513 O O . LEU A 1 72 ? -0.849 -35.868 -55.640 1.00 55.88 72 LEU A O 1
ATOM 517 N N . ARG A 1 73 ? 0.372 -37.612 -54.895 1.00 60.16 73 ARG A N 1
ATOM 518 C CA . ARG A 1 73 ? -0.555 -38.645 -55.395 1.00 60.16 73 ARG A CA 1
ATOM 519 C C . ARG A 1 73 ? -1.914 -38.599 -54.705 1.00 60.16 73 ARG A C 1
ATOM 521 O O . ARG A 1 73 ? -2.920 -38.734 -55.397 1.00 60.16 73 ARG A O 1
ATOM 528 N N . PHE A 1 74 ? -1.939 -38.282 -53.413 1.00 56.03 74 PHE A N 1
ATOM 529 C CA . PHE A 1 74 ? -3.160 -38.182 -52.608 1.00 56.03 74 PHE A CA 1
ATOM 530 C C . PHE A 1 74 ? -3.865 -36.821 -52.713 1.00 56.03 74 PHE A C 1
ATOM 532 O O . PHE A 1 74 ? -4.994 -36.664 -52.253 1.00 56.03 74 PHE A O 1
ATOM 539 N N . LEU A 1 75 ? -3.240 -35.822 -53.346 1.00 56.19 75 LEU A N 1
ATOM 540 C CA . LEU A 1 75 ? -3.882 -34.530 -53.573 1.00 56.19 75 LEU A CA 1
ATOM 541 C C . LEU A 1 75 ? -4.811 -34.588 -54.789 1.00 56.19 75 LEU A C 1
ATOM 543 O O . LEU A 1 75 ? -4.398 -34.953 -55.896 1.00 56.19 75 LEU A O 1
ATOM 547 N N . THR A 1 76 ? -6.054 -34.146 -54.591 1.00 67.94 76 THR A N 1
ATOM 548 C CA . THR A 1 76 ? -7.070 -34.064 -55.646 1.00 67.94 76 THR A CA 1
ATOM 549 C C . THR A 1 76 ? -6.574 -33.238 -56.849 1.00 67.94 76 THR A C 1
ATOM 551 O O . THR A 1 76 ? -5.789 -32.292 -56.684 1.00 67.94 76 THR A O 1
ATOM 554 N N . PRO A 1 77 ? -7.038 -33.528 -58.083 1.00 74.06 77 PRO A N 1
ATOM 555 C CA . PRO A 1 77 ? -6.576 -32.849 -59.301 1.00 74.06 77 PRO A CA 1
ATOM 556 C C . PRO A 1 77 ? -6.677 -31.315 -59.247 1.00 74.06 77 PRO A C 1
ATOM 558 O O . PRO A 1 77 ? -5.824 -30.611 -59.794 1.00 74.06 77 PRO A O 1
ATOM 561 N N . ARG A 1 78 ? -7.681 -30.781 -58.534 1.00 70.81 78 ARG A N 1
ATOM 562 C CA . ARG A 1 78 ? -7.839 -29.337 -58.294 1.00 70.81 78 ARG A CA 1
ATOM 563 C C . ARG A 1 78 ? -6.682 -28.750 -57.479 1.00 70.81 78 ARG A C 1
ATOM 565 O O . ARG A 1 78 ? -6.153 -27.704 -57.852 1.00 70.81 78 ARG A O 1
ATOM 572 N N . ARG A 1 79 ? -6.228 -29.434 -56.423 1.00 63.41 79 ARG A N 1
ATOM 573 C CA . ARG A 1 79 ? -5.143 -28.949 -55.551 1.00 63.41 79 ARG A CA 1
ATOM 574 C C . ARG A 1 79 ? -3.784 -28.962 -56.262 1.00 63.41 79 ARG A C 1
ATOM 576 O O . ARG A 1 79 ? -2.983 -28.049 -56.072 1.00 63.41 79 ARG A O 1
ATOM 583 N N . ARG A 1 80 ? -3.556 -29.915 -57.177 1.00 71.94 80 ARG A N 1
ATOM 584 C CA . ARG A 1 80 ? -2.343 -29.939 -58.021 1.00 71.94 80 ARG A CA 1
ATOM 585 C C . ARG A 1 80 ? -2.240 -28.726 -58.950 1.00 71.94 80 ARG A C 1
ATOM 587 O O . ARG A 1 80 ? -1.144 -28.203 -59.144 1.00 71.94 80 ARG A O 1
ATOM 594 N N . ARG A 1 81 ? -3.362 -28.249 -59.507 1.00 76.19 81 ARG A N 1
ATOM 595 C CA . ARG A 1 81 ? -3.376 -27.017 -60.320 1.00 76.19 81 ARG A CA 1
ATOM 596 C C . ARG A 1 81 ? -3.046 -25.780 -59.479 1.00 76.19 81 ARG A C 1
ATOM 598 O O . ARG A 1 81 ? -2.267 -24.946 -59.934 1.00 76.19 81 ARG A O 1
ATOM 605 N N . ALA A 1 82 ? -3.560 -25.697 -58.250 1.00 73.75 82 ALA A N 1
ATOM 606 C CA . ALA A 1 82 ? -3.278 -24.584 -57.341 1.00 73.75 82 ALA A CA 1
ATOM 607 C C . ALA A 1 82 ? -1.785 -24.484 -56.971 1.00 73.75 82 ALA A C 1
ATOM 609 O O . ALA A 1 82 ? -1.210 -23.399 -57.039 1.00 73.75 82 ALA A O 1
ATOM 610 N N . LEU A 1 83 ? -1.123 -25.611 -56.682 1.00 75.06 83 LEU A N 1
ATOM 611 C CA . LEU A 1 83 ? 0.314 -25.629 -56.372 1.00 75.06 83 LEU A CA 1
ATOM 612 C C . LEU A 1 83 ? 1.186 -25.209 -57.563 1.00 75.06 83 LEU A C 1
ATOM 614 O O . LEU A 1 83 ? 2.146 -24.460 -57.392 1.00 75.06 83 LEU A O 1
ATOM 618 N N . ARG A 1 84 ? 0.838 -25.627 -58.789 1.00 79.00 84 ARG A N 1
ATOM 619 C CA . ARG A 1 84 ? 1.551 -25.178 -60.001 1.00 79.00 84 ARG A CA 1
ATOM 620 C C . ARG A 1 84 ? 1.428 -23.667 -60.206 1.00 79.00 84 ARG A C 1
ATOM 622 O O . ARG A 1 84 ? 2.403 -23.025 -60.589 1.00 79.00 84 ARG A O 1
ATOM 629 N N . LEU A 1 85 ? 0.253 -23.100 -59.926 1.00 83.75 85 LEU A N 1
ATOM 630 C CA . LEU A 1 85 ? 0.031 -21.654 -59.981 1.00 83.75 85 LEU A CA 1
ATOM 631 C C . LEU A 1 85 ? 0.810 -20.913 -58.889 1.00 83.75 85 LEU A C 1
ATOM 633 O O . LEU A 1 85 ? 1.406 -19.879 -59.179 1.00 83.75 85 LEU A O 1
ATOM 637 N N . GLN A 1 86 ? 0.870 -21.449 -57.666 1.00 78.25 86 GLN A N 1
ATOM 638 C CA . GLN A 1 86 ? 1.701 -20.874 -56.605 1.00 78.25 86 GLN A CA 1
ATOM 639 C C . GLN A 1 86 ? 3.189 -20.902 -56.955 1.00 78.25 86 GLN A C 1
ATOM 641 O O . GLN A 1 86 ? 3.863 -19.896 -56.760 1.00 78.25 86 GLN A O 1
ATOM 646 N N . ARG A 1 87 ? 3.693 -21.998 -57.536 1.00 80.94 87 ARG A N 1
ATOM 647 C CA . ARG A 1 87 ? 5.102 -22.097 -57.948 1.00 80.94 87 ARG A CA 1
ATOM 648 C C . ARG A 1 87 ? 5.451 -21.061 -59.017 1.00 80.94 87 ARG A C 1
ATOM 650 O O . ARG A 1 87 ? 6.438 -20.351 -58.873 1.00 80.94 87 ARG A O 1
ATOM 657 N N . ARG A 1 88 ? 4.574 -20.878 -60.013 1.00 85.12 88 ARG A N 1
ATOM 658 C CA . ARG A 1 88 ? 4.729 -19.815 -61.020 1.00 85.12 88 ARG A CA 1
ATOM 659 C C . ARG A 1 88 ? 4.678 -18.415 -60.409 1.00 85.12 88 ARG A C 1
ATOM 661 O O . ARG A 1 88 ? 5.471 -17.566 -60.792 1.00 85.12 88 ARG A O 1
ATOM 668 N N . ARG A 1 89 ? 3.782 -18.159 -59.448 1.00 85.38 89 ARG A N 1
ATOM 669 C CA . ARG A 1 89 ? 3.747 -16.870 -58.734 1.00 85.38 89 ARG A CA 1
ATOM 670 C C . ARG A 1 89 ? 5.025 -16.626 -57.933 1.00 85.38 89 ARG A C 1
ATOM 672 O O . ARG A 1 89 ? 5.530 -15.513 -57.965 1.00 85.38 89 ARG A O 1
ATOM 679 N N . ALA A 1 90 ? 5.563 -17.647 -57.267 1.00 77.75 90 ALA A N 1
ATOM 680 C CA . ALA A 1 90 ? 6.820 -17.548 -56.530 1.00 77.75 90 ALA A CA 1
ATOM 681 C C . ALA A 1 90 ? 8.011 -17.269 -57.460 1.00 77.75 90 ALA A C 1
ATOM 683 O O . ALA A 1 90 ? 8.847 -16.436 -57.136 1.00 77.75 90 ALA A O 1
ATOM 684 N N . GLU A 1 91 ? 8.059 -17.897 -58.637 1.00 86.81 91 GLU A N 1
ATOM 685 C CA . GLU A 1 91 ? 9.086 -17.624 -59.653 1.00 86.81 91 GLU A CA 1
ATOM 686 C C . GLU A 1 91 ? 8.992 -16.194 -60.199 1.00 86.81 91 GLU A C 1
ATOM 688 O O . GLU A 1 91 ? 10.013 -15.521 -60.330 1.00 86.81 91 GLU A O 1
ATOM 693 N N . VAL A 1 92 ? 7.779 -15.698 -60.470 1.00 87.06 92 VAL A N 1
ATOM 694 C CA . VAL A 1 92 ? 7.566 -14.307 -60.903 1.00 87.06 92 VAL A CA 1
ATOM 695 C C . VAL A 1 92 ? 7.974 -13.330 -59.801 1.00 87.06 92 VAL A C 1
ATOM 697 O O . VAL A 1 92 ? 8.702 -12.382 -60.074 1.00 87.06 92 VAL A O 1
ATOM 700 N N . PHE A 1 93 ? 7.588 -13.595 -58.552 1.00 81.12 93 PHE A N 1
ATOM 701 C CA . PHE A 1 93 ? 7.944 -12.754 -57.411 1.00 81.12 93 PHE A CA 1
ATOM 702 C C . PHE A 1 93 ? 9.456 -12.745 -57.147 1.00 81.12 93 PHE A C 1
ATOM 704 O O . PHE A 1 93 ? 10.038 -11.684 -56.945 1.00 81.12 93 PHE A O 1
ATOM 711 N N . ALA A 1 94 ? 10.120 -13.901 -57.226 1.00 75.12 94 ALA A N 1
ATOM 712 C CA . ALA A 1 94 ? 11.574 -13.999 -57.119 1.00 75.12 94 ALA A CA 1
ATOM 713 C C . ALA A 1 94 ? 12.277 -13.242 -58.257 1.00 75.12 94 ALA A C 1
ATOM 715 O O . ALA A 1 94 ? 13.278 -12.561 -58.036 1.00 75.12 94 ALA A O 1
ATOM 716 N N . ARG A 1 95 ? 11.733 -13.307 -59.478 1.00 83.00 95 ARG A N 1
ATOM 717 C CA . ARG A 1 95 ? 12.246 -12.534 -60.614 1.00 83.00 95 ARG A CA 1
ATOM 718 C C . ARG A 1 95 ? 12.070 -11.032 -60.397 1.00 83.00 95 ARG A C 1
ATOM 720 O O . ARG A 1 95 ? 12.967 -10.268 -60.733 1.00 83.00 95 ARG A O 1
ATOM 727 N N . GLU A 1 96 ? 10.958 -10.610 -59.810 1.00 84.62 96 GLU A N 1
ATOM 728 C CA . GLU A 1 96 ? 10.695 -9.201 -59.531 1.00 84.62 96 GLU A CA 1
ATOM 729 C C . GLU A 1 96 ? 11.553 -8.655 -58.379 1.00 84.62 96 GLU A C 1
ATOM 731 O O . GLU A 1 96 ? 12.067 -7.542 -58.473 1.00 84.62 96 GLU A O 1
ATOM 736 N N . LEU A 1 97 ? 11.819 -9.461 -57.346 1.00 73.31 97 LEU A N 1
ATOM 737 C CA . LEU A 1 97 ? 12.787 -9.137 -56.291 1.00 73.31 97 LEU A CA 1
ATOM 738 C C . LEU A 1 97 ? 14.213 -8.975 -56.840 1.00 73.31 97 LEU A C 1
ATOM 740 O O . LEU A 1 97 ? 14.909 -8.032 -56.455 1.00 73.31 97 LEU A O 1
ATOM 744 N N . ARG A 1 98 ? 14.622 -9.827 -57.794 1.00 77.62 98 ARG A N 1
ATOM 745 C CA . ARG A 1 98 ? 15.896 -9.673 -58.520 1.00 77.62 98 ARG A CA 1
ATOM 746 C C . ARG A 1 98 ? 15.956 -8.380 -59.316 1.00 77.62 98 ARG A C 1
ATOM 748 O O . ARG A 1 98 ? 16.964 -7.684 -59.262 1.00 77.62 98 ARG A O 1
ATOM 755 N N . LEU A 1 99 ? 14.878 -8.040 -60.021 1.00 82.19 99 LEU A N 1
ATOM 756 C CA . LEU A 1 99 ? 14.809 -6.811 -60.815 1.00 82.19 99 LEU A CA 1
ATOM 757 C C . LEU A 1 99 ? 14.838 -5.547 -59.946 1.00 82.19 99 LEU A C 1
ATOM 759 O O . LEU A 1 99 ? 15.408 -4.544 -60.362 1.00 82.19 99 LEU A O 1
ATOM 763 N N . ARG A 1 100 ? 14.289 -5.594 -58.727 1.00 78.31 100 ARG A N 1
ATOM 764 C CA . ARG A 1 100 ? 14.353 -4.480 -57.765 1.00 78.31 100 ARG A CA 1
ATOM 765 C C . ARG A 1 100 ? 15.683 -4.389 -57.008 1.00 78.31 100 ARG A C 1
ATOM 767 O O . ARG A 1 100 ? 15.817 -3.533 -56.140 1.00 78.31 100 ARG A O 1
ATOM 774 N N . GLY A 1 101 ? 16.655 -5.258 -57.299 1.00 64.75 101 GLY A N 1
ATOM 775 C CA . GLY A 1 101 ? 17.965 -5.244 -56.643 1.00 64.75 101 GLY A CA 1
ATOM 776 C C . GLY A 1 101 ? 17.928 -5.598 -55.152 1.00 64.75 101 GLY A C 1
ATOM 777 O O . GLY A 1 101 ? 18.915 -5.378 -54.457 1.00 64.75 101 GLY A O 1
ATOM 778 N N . LEU A 1 102 ? 16.815 -6.159 -54.664 1.00 64.25 102 LEU A N 1
ATOM 779 C CA . LEU A 1 102 ? 16.648 -6.634 -53.284 1.00 64.25 102 LEU A CA 1
ATOM 780 C C . LEU A 1 102 ? 17.303 -8.004 -53.047 1.00 64.25 102 LEU A C 1
ATOM 782 O O . LEU A 1 102 ? 17.423 -8.428 -51.905 1.00 64.25 102 LEU A O 1
ATOM 786 N N . ASP A 1 103 ? 17.755 -8.669 -54.113 1.00 54.72 103 ASP A N 1
ATOM 787 C CA . ASP A 1 103 ? 18.531 -9.921 -54.060 1.00 54.72 103 ASP A CA 1
ATOM 788 C C . ASP A 1 103 ? 20.041 -9.659 -53.892 1.00 54.72 103 ASP A C 1
ATOM 790 O O . ASP A 1 103 ? 20.873 -10.550 -54.059 1.00 54.72 103 ASP A O 1
ATOM 794 N N . ARG A 1 104 ? 20.423 -8.409 -53.597 1.00 51.22 104 ARG A N 1
ATOM 795 C CA . ARG A 1 104 ? 21.805 -8.069 -53.283 1.00 51.22 104 ARG A CA 1
ATOM 796 C C . ARG A 1 104 ? 22.091 -8.661 -51.900 1.00 51.22 104 ARG A C 1
ATOM 798 O O . ARG A 1 104 ? 21.408 -8.266 -50.952 1.00 51.22 104 ARG A O 1
ATOM 805 N N . PRO A 1 105 ? 23.046 -9.602 -51.758 1.00 53.38 105 PRO A N 1
ATOM 806 C CA . PRO A 1 105 ? 23.434 -10.080 -50.439 1.00 53.38 105 PRO A CA 1
ATOM 807 C C . PRO A 1 105 ? 23.752 -8.843 -49.596 1.00 53.38 105 PRO A C 1
ATOM 809 O O . PRO A 1 105 ? 24.366 -7.913 -50.149 1.00 53.38 105 PRO A O 1
ATOM 812 N N . PRO A 1 106 ? 23.275 -8.777 -48.332 1.00 56.47 106 PRO A N 1
ATOM 813 C CA . PRO A 1 106 ? 23.618 -7.677 -47.449 1.00 56.47 106 PRO A CA 1
ATOM 814 C C . PRO A 1 106 ? 25.123 -7.560 -47.551 1.00 56.47 106 PRO A C 1
ATOM 816 O O . PRO A 1 106 ? 25.844 -8.542 -47.368 1.00 56.47 106 PRO A O 1
ATOM 819 N N . HIS A 1 107 ? 25.537 -6.409 -48.062 1.00 52.91 107 HIS A N 1
ATOM 820 C CA . HIS A 1 107 ? 26.906 -6.155 -48.455 1.00 52.9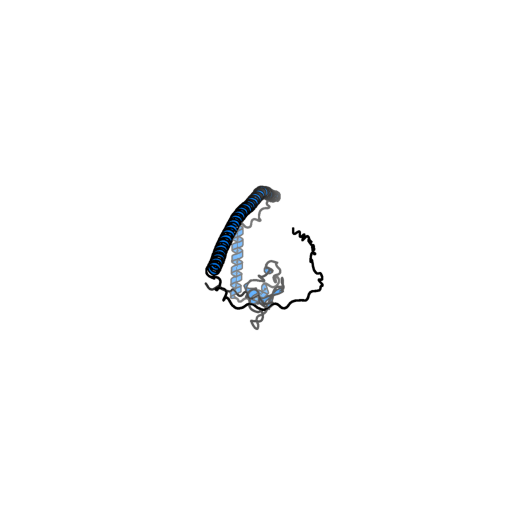1 107 HIS A CA 1
ATOM 821 C C . HIS A 1 107 ? 27.762 -6.560 -47.266 1.00 52.91 107 HIS A C 1
ATOM 823 O O . HIS A 1 107 ? 27.315 -6.376 -46.130 1.00 52.91 107 HIS A O 1
ATOM 829 N N . GLU A 1 108 ? 28.915 -7.176 -47.524 1.00 50.03 108 GLU A N 1
ATOM 830 C CA . GLU A 1 108 ? 29.971 -7.315 -46.531 1.00 50.03 108 GLU A CA 1
ATOM 831 C C . GLU A 1 108 ? 30.198 -5.924 -45.934 1.00 50.03 108 GLU A C 1
ATOM 833 O O . GLU A 1 108 ? 30.963 -5.119 -46.456 1.00 50.03 108 GLU A O 1
ATOM 838 N N . LEU A 1 109 ? 29.441 -5.596 -44.886 1.00 57.44 109 LEU A N 1
ATOM 839 C CA . LEU A 1 109 ? 29.754 -4.517 -43.990 1.00 57.44 109 LEU A CA 1
ATOM 840 C C . LEU A 1 109 ? 31.090 -4.958 -43.449 1.00 57.44 109 LEU A C 1
ATOM 842 O O . LEU A 1 109 ? 31.171 -5.992 -42.772 1.00 57.44 109 LEU A O 1
ATOM 846 N N . ASP A 1 110 ? 32.124 -4.229 -43.861 1.00 55.31 110 ASP A N 1
ATOM 847 C CA . ASP A 1 110 ? 33.475 -4.441 -43.397 1.00 55.31 110 ASP A CA 1
ATOM 848 C C . ASP A 1 110 ? 33.369 -4.643 -41.888 1.00 55.31 110 ASP A C 1
ATOM 850 O O . ASP A 1 110 ? 32.788 -3.830 -41.162 1.00 55.31 110 ASP A O 1
ATOM 854 N N . ARG A 1 111 ? 33.809 -5.814 -41.425 1.00 64.12 111 ARG A N 1
ATOM 855 C CA . ARG A 1 111 ? 33.600 -6.297 -40.055 1.00 64.12 111 ARG A CA 1
ATOM 856 C C . ARG A 1 111 ? 34.040 -5.249 -39.027 1.00 64.12 111 ARG A C 1
ATOM 858 O O . ARG A 1 111 ? 33.558 -5.243 -37.898 1.00 64.12 111 ARG A O 1
ATOM 865 N N . ARG A 1 112 ? 34.937 -4.352 -39.440 1.00 67.81 112 ARG A N 1
ATOM 866 C CA . ARG A 1 112 ? 35.429 -3.189 -38.704 1.00 67.81 112 ARG A CA 1
ATOM 867 C C . ARG A 1 112 ? 34.361 -2.133 -38.411 1.00 67.81 112 ARG A C 1
ATOM 869 O O . ARG A 1 112 ? 34.317 -1.670 -37.276 1.00 67.81 112 ARG A O 1
ATOM 876 N N . ASP A 1 113 ? 33.466 -1.819 -39.342 1.00 72.06 113 ASP A N 1
ATOM 877 C CA . ASP A 1 113 ? 32.419 -0.806 -39.139 1.00 72.06 113 ASP A CA 1
ATOM 878 C C . ASP A 1 113 ? 31.318 -1.313 -38.202 1.00 72.06 113 ASP A C 1
ATOM 880 O O . ASP A 1 113 ? 30.822 -0.581 -37.344 1.00 72.06 113 ASP A O 1
ATOM 884 N N . VAL A 1 114 ? 30.989 -2.606 -38.294 1.00 74.31 114 VAL A N 1
ATOM 885 C CA . VAL A 1 114 ? 30.020 -3.249 -37.391 1.00 74.31 114 VAL A CA 1
ATOM 886 C C . VAL A 1 114 ? 30.569 -3.314 -35.969 1.00 74.31 114 VAL A C 1
ATOM 888 O O . VAL A 1 114 ? 29.860 -2.991 -35.019 1.00 74.31 114 VAL A O 1
ATOM 891 N N . VAL A 1 115 ? 31.840 -3.697 -35.811 1.00 79.56 115 VAL A N 1
ATOM 892 C CA . VAL A 1 115 ? 32.494 -3.747 -34.495 1.00 79.56 115 VAL A CA 1
ATOM 893 C C . VAL A 1 115 ? 32.648 -2.340 -33.914 1.00 79.56 115 VAL A C 1
ATOM 895 O O . VAL A 1 115 ? 32.376 -2.149 -32.730 1.00 79.56 115 VAL A O 1
ATOM 898 N N . GLY A 1 116 ? 33.001 -1.345 -34.734 1.00 83.19 116 GLY A N 1
ATOM 899 C CA . GLY A 1 116 ? 33.088 0.056 -34.317 1.00 83.19 116 GLY A CA 1
ATOM 900 C C . GLY A 1 116 ? 31.748 0.610 -33.828 1.00 83.19 116 GLY A C 1
ATOM 901 O O . GLY A 1 116 ? 31.679 1.177 -32.737 1.00 83.19 116 GLY A O 1
ATOM 902 N N . GLY A 1 117 ? 30.667 0.373 -34.576 1.00 82.94 117 GLY A N 1
ATOM 903 C CA . GLY A 1 117 ? 29.316 0.765 -34.171 1.00 82.94 117 GLY A CA 1
ATOM 904 C C . GLY A 1 117 ? 28.855 0.070 -32.886 1.00 82.94 117 GLY A C 1
ATOM 905 O O . GLY A 1 117 ? 28.309 0.720 -31.995 1.00 82.94 117 GLY A O 1
ATOM 906 N N . LEU A 1 118 ? 29.131 -1.231 -32.745 1.00 83.94 118 LEU A N 1
ATOM 907 C CA . LEU A 1 118 ? 28.762 -1.996 -31.551 1.00 83.94 118 LEU A CA 1
ATOM 908 C C . LEU A 1 118 ? 29.496 -1.493 -30.297 1.00 83.94 118 LEU A C 1
ATOM 910 O O . LEU A 1 118 ? 28.884 -1.366 -29.238 1.00 83.94 118 LEU A O 1
ATOM 914 N N . LEU A 1 119 ? 30.789 -1.169 -30.420 1.00 87.50 119 LEU A N 1
ATOM 915 C CA . LEU A 1 119 ? 31.591 -0.614 -29.325 1.00 87.50 119 LEU A CA 1
ATOM 916 C C . LEU A 1 119 ? 31.123 0.787 -28.921 1.00 87.50 119 LEU A C 1
ATOM 918 O O . LEU A 1 119 ? 31.076 1.087 -27.730 1.00 87.50 119 LEU A O 1
ATOM 922 N N . LEU A 1 120 ? 30.723 1.624 -29.883 1.00 88.19 120 LEU A N 1
ATOM 923 C CA . LEU A 1 120 ? 30.161 2.949 -29.609 1.00 88.19 120 LEU A CA 1
ATOM 924 C C . LEU A 1 120 ? 28.841 2.857 -28.837 1.00 88.19 120 LEU A C 1
ATOM 926 O O . LEU A 1 120 ? 28.661 3.546 -27.834 1.00 88.19 120 LEU A O 1
ATOM 930 N N . VAL A 1 121 ? 27.938 1.971 -29.263 1.00 89.00 121 VAL A N 1
ATOM 931 C CA . VAL A 1 121 ? 26.657 1.743 -28.578 1.00 89.00 121 VAL A CA 1
ATOM 932 C C . VAL A 1 121 ? 26.880 1.173 -27.177 1.00 89.00 121 VAL A C 1
ATOM 934 O O . VAL A 1 121 ? 26.254 1.636 -26.225 1.00 89.00 121 VAL A O 1
ATOM 937 N N . ALA A 1 122 ? 27.801 0.218 -27.024 1.00 89.31 122 ALA A N 1
ATOM 938 C CA . ALA A 1 122 ? 28.152 -0.336 -25.720 1.00 89.31 122 ALA A CA 1
ATOM 939 C C . ALA A 1 122 ? 28.758 0.731 -24.791 1.00 89.31 122 ALA A C 1
ATOM 941 O O . ALA A 1 122 ? 28.345 0.845 -23.638 1.00 89.31 122 ALA A O 1
ATOM 942 N N . GLY A 1 123 ? 29.682 1.553 -25.297 1.00 90.94 123 GLY A N 1
ATOM 943 C CA . GLY A 1 123 ? 30.295 2.647 -24.544 1.00 90.94 123 GLY A CA 1
ATOM 944 C C . GLY A 1 123 ? 29.271 3.686 -24.087 1.00 90.94 123 GLY A C 1
ATOM 945 O O . GLY A 1 123 ? 29.241 4.041 -22.910 1.00 90.94 123 GLY A O 1
ATOM 946 N N . LEU A 1 124 ? 28.373 4.110 -24.982 1.00 90.94 124 LEU A N 1
ATOM 947 C CA . LEU A 1 124 ? 27.268 5.004 -24.629 1.00 90.94 124 LEU A CA 1
ATOM 948 C C . LEU A 1 124 ? 26.349 4.365 -23.584 1.00 90.94 124 LEU A C 1
ATOM 950 O O . LEU A 1 124 ? 26.001 5.022 -22.610 1.00 90.94 124 LEU A O 1
ATOM 954 N N . GLY A 1 125 ? 26.013 3.081 -23.723 1.00 89.06 125 GLY A N 1
ATOM 955 C CA . GLY A 1 125 ? 25.210 2.355 -22.738 1.00 89.06 125 GLY A CA 1
ATOM 956 C C . GLY A 1 125 ? 25.830 2.355 -21.337 1.00 89.06 125 GLY A C 1
ATOM 957 O O . GLY A 1 125 ? 25.126 2.595 -20.359 1.00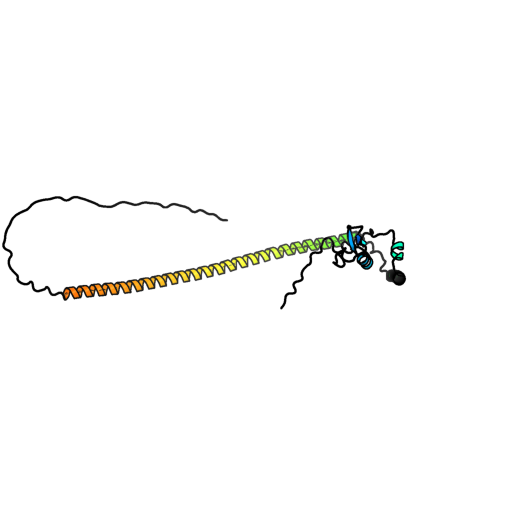 89.06 125 GLY A O 1
ATOM 958 N N . VAL A 1 126 ? 27.148 2.160 -21.229 1.00 91.75 126 VAL A N 1
ATOM 959 C CA . VAL A 1 126 ? 27.864 2.196 -19.941 1.00 91.75 126 VAL A CA 1
ATOM 960 C C . VAL A 1 126 ? 27.881 3.606 -19.348 1.00 91.75 126 VAL A C 1
ATOM 962 O O . VAL A 1 126 ? 27.603 3.766 -18.161 1.00 91.75 126 VAL A O 1
ATOM 965 N N . VAL A 1 127 ? 28.153 4.635 -20.157 1.00 90.94 127 VAL A N 1
ATOM 966 C CA . VAL A 1 127 ? 28.181 6.032 -19.688 1.00 90.94 127 VAL A CA 1
ATOM 967 C C . VAL A 1 127 ? 26.794 6.488 -19.234 1.00 90.94 127 VAL A C 1
ATOM 969 O O . VAL A 1 127 ? 26.656 7.022 -18.134 1.00 90.94 127 VAL A O 1
ATOM 972 N N . PHE A 1 128 ? 25.756 6.236 -20.035 1.00 86.38 128 PHE A N 1
ATOM 973 C CA . PHE A 1 128 ? 24.381 6.588 -19.681 1.00 86.38 128 PHE A CA 1
ATOM 974 C C . PHE A 1 128 ? 23.869 5.772 -18.491 1.00 86.38 128 PHE A C 1
ATOM 976 O O . PHE A 1 128 ? 23.233 6.339 -17.607 1.00 86.38 128 PHE A O 1
ATOM 983 N N . GLY A 1 129 ? 24.180 4.475 -18.419 1.00 85.56 129 GLY A N 1
ATOM 984 C CA . GLY A 1 129 ? 23.816 3.628 -17.283 1.00 85.56 129 GLY A CA 1
ATOM 985 C C . GLY A 1 129 ? 24.487 4.069 -15.980 1.00 85.56 129 GLY A C 1
ATOM 986 O O . GLY A 1 129 ? 23.822 4.174 -14.952 1.00 85.56 129 GLY A O 1
ATOM 987 N N . GLY A 1 130 ? 25.781 4.401 -16.028 1.00 85.81 130 GLY A N 1
ATOM 988 C CA . GLY A 1 130 ? 26.521 4.928 -14.881 1.00 85.81 130 GLY A CA 1
ATOM 989 C C . GLY A 1 130 ? 26.001 6.291 -14.424 1.00 85.81 130 GLY A C 1
ATOM 990 O O . GLY A 1 130 ? 25.745 6.482 -13.237 1.00 85.81 130 GLY A O 1
ATOM 991 N N . LEU A 1 131 ? 25.769 7.219 -15.359 1.00 86.94 131 LEU A N 1
ATOM 992 C CA . LEU A 1 131 ? 25.213 8.540 -15.056 1.00 86.94 131 LEU A CA 1
ATOM 993 C C . LEU A 1 131 ? 23.805 8.438 -14.452 1.00 86.94 131 LEU A C 1
ATOM 995 O O . LEU A 1 131 ? 23.496 9.130 -13.484 1.00 86.94 131 LEU A O 1
ATOM 999 N N . TRP A 1 132 ? 22.964 7.547 -14.982 1.00 86.06 132 TRP A N 1
ATOM 1000 C CA . TRP A 1 132 ? 21.630 7.294 -14.444 1.00 86.06 132 TRP A CA 1
ATOM 1001 C C . TRP A 1 132 ? 21.695 6.724 -13.025 1.00 86.06 132 TRP A C 1
ATOM 1003 O O . TRP A 1 132 ? 21.000 7.217 -12.143 1.00 86.06 132 TRP A O 1
ATOM 1013 N N . LEU A 1 133 ? 22.579 5.754 -12.770 1.00 85.56 133 LEU A N 1
ATOM 1014 C CA . LEU A 1 133 ? 22.772 5.182 -11.436 1.00 85.56 133 LEU A CA 1
ATOM 1015 C C . LEU A 1 133 ? 23.219 6.250 -10.423 1.00 85.56 133 LEU A C 1
ATOM 1017 O O . LEU A 1 133 ? 22.660 6.327 -9.331 1.00 85.56 133 LEU A O 1
ATOM 1021 N N . VAL A 1 134 ? 24.169 7.111 -10.804 1.00 87.94 134 VAL A N 1
ATOM 1022 C CA . VAL A 1 134 ? 24.678 8.208 -9.961 1.00 87.94 134 VAL A CA 1
ATOM 1023 C C . VAL A 1 134 ? 23.609 9.266 -9.679 1.00 87.94 134 VAL A C 1
ATOM 1025 O O . VAL A 1 134 ? 23.620 9.849 -8.602 1.00 87.94 134 VAL A O 1
ATOM 1028 N N . LEU A 1 135 ? 22.675 9.512 -10.600 1.00 85.69 135 LEU A N 1
ATOM 1029 C CA . LEU A 1 135 ? 21.600 10.495 -10.409 1.00 85.69 135 LEU A CA 1
ATOM 1030 C C . LEU A 1 135 ? 20.386 9.923 -9.656 1.00 85.69 135 LEU A C 1
ATOM 1032 O O . LEU A 1 135 ? 19.751 10.626 -8.865 1.00 85.69 135 LEU A O 1
ATOM 1036 N N . VAL A 1 136 ? 20.051 8.651 -9.875 1.00 84.75 136 VAL A N 1
ATOM 1037 C CA . VAL A 1 136 ? 18.829 8.038 -9.332 1.00 84.75 136 VAL A CA 1
ATOM 1038 C C . VAL A 1 136 ? 19.020 7.484 -7.922 1.00 84.75 136 VAL A C 1
ATOM 1040 O O . VAL A 1 136 ? 18.119 7.622 -7.096 1.00 84.75 136 VAL A O 1
ATOM 1043 N N . LEU A 1 137 ? 20.187 6.923 -7.584 1.00 85.62 137 LEU A N 1
ATOM 1044 C CA . LEU A 1 137 ? 20.436 6.469 -6.209 1.00 85.62 137 LEU A CA 1
ATOM 1045 C C . LEU A 1 137 ? 20.289 7.579 -5.149 1.00 85.62 137 LEU A C 1
ATOM 1047 O O . LEU A 1 137 ? 19.581 7.352 -4.166 1.00 85.62 137 LEU A O 1
ATOM 1051 N N . PRO A 1 138 ? 20.908 8.769 -5.297 1.00 89.06 138 PRO A N 1
ATOM 1052 C CA . PRO A 1 138 ? 20.804 9.806 -4.275 1.00 89.06 138 PRO A CA 1
ATOM 1053 C C . PRO A 1 138 ? 19.391 10.379 -4.189 1.00 89.06 138 PRO A C 1
ATOM 1055 O O . PRO A 1 138 ? 18.926 10.671 -3.092 1.00 89.06 138 PRO A O 1
ATOM 1058 N N . THR A 1 139 ? 18.672 10.495 -5.309 1.00 88.06 139 THR A N 1
ATOM 1059 C CA . THR A 1 139 ? 17.285 10.985 -5.294 1.00 88.06 139 THR A CA 1
ATOM 1060 C C . THR A 1 139 ? 16.343 9.999 -4.606 1.00 88.06 139 THR A C 1
ATOM 1062 O O . THR A 1 139 ? 15.524 10.419 -3.788 1.00 88.06 139 THR A O 1
ATOM 1065 N N . ALA A 1 140 ? 16.506 8.694 -4.844 1.00 87.88 140 ALA A N 1
ATOM 1066 C CA . ALA A 1 140 ? 15.769 7.659 -4.124 1.00 87.88 140 ALA A CA 1
ATOM 1067 C C . ALA A 1 140 ? 16.076 7.673 -2.615 1.00 87.88 140 ALA A C 1
ATOM 1069 O O . ALA A 1 140 ? 15.161 7.566 -1.798 1.00 87.88 140 ALA A O 1
ATOM 1070 N N . TRP A 1 141 ? 17.343 7.864 -2.236 1.00 93.69 141 TRP A N 1
ATOM 1071 C CA . TRP A 1 141 ? 17.745 7.944 -0.830 1.00 93.69 141 TRP A CA 1
ATOM 1072 C C . TRP A 1 141 ? 17.174 9.183 -0.124 1.00 93.69 141 TRP A C 1
ATOM 1074 O O . TRP A 1 141 ? 16.616 9.066 0.966 1.00 93.69 141 TRP A O 1
ATOM 1084 N N . ILE A 1 142 ? 17.224 10.354 -0.772 1.00 92.31 142 ILE A N 1
ATOM 1085 C CA . ILE A 1 142 ? 16.633 11.600 -0.255 1.00 92.31 142 ILE A CA 1
ATOM 1086 C C . ILE A 1 142 ? 15.116 11.449 -0.066 1.00 92.31 142 ILE A C 1
ATOM 1088 O O . ILE A 1 142 ? 14.588 11.840 0.975 1.00 92.31 142 ILE A O 1
AT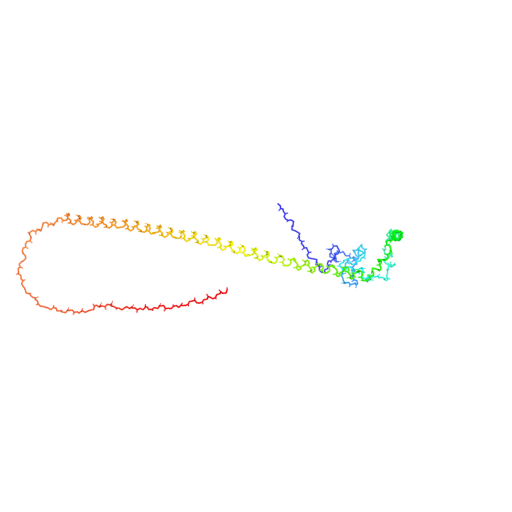OM 1092 N N . LEU A 1 143 ? 14.414 10.845 -1.032 1.00 90.75 143 LEU A N 1
ATOM 1093 C CA . LEU A 1 143 ? 12.979 10.560 -0.914 1.00 90.75 143 LEU A CA 1
ATOM 1094 C C . LEU A 1 143 ? 12.679 9.612 0.255 1.00 90.75 143 LEU A C 1
ATOM 1096 O O . LEU A 1 143 ? 11.748 9.862 1.018 1.00 90.75 143 LEU A O 1
ATOM 1100 N N . GLY A 1 144 ? 13.487 8.563 0.435 1.00 90.88 144 GLY A N 1
ATOM 1101 C CA . GLY A 1 144 ? 13.364 7.646 1.569 1.00 90.88 144 GLY A CA 1
ATOM 1102 C C . GLY A 1 144 ? 13.507 8.360 2.916 1.00 90.88 144 GLY A C 1
ATOM 1103 O O . GLY A 1 144 ? 12.649 8.211 3.788 1.00 90.88 144 GLY A O 1
ATOM 1104 N N . LEU A 1 145 ? 14.535 9.200 3.070 1.00 95.12 145 LEU A N 1
ATOM 1105 C CA . LEU A 1 145 ? 14.733 9.999 4.283 1.00 95.12 145 LEU A CA 1
ATOM 1106 C C . LEU A 1 145 ? 13.571 10.960 4.548 1.00 95.12 145 LEU A C 1
ATOM 1108 O O . LEU A 1 145 ? 13.144 11.101 5.694 1.00 95.12 145 LEU A O 1
ATOM 1112 N N . PHE A 1 146 ? 13.033 11.592 3.504 1.00 94.12 146 PHE A N 1
ATOM 1113 C CA . PHE A 1 146 ? 11.898 12.503 3.636 1.00 94.12 146 PHE A CA 1
ATOM 1114 C C . PHE A 1 146 ? 10.641 11.793 4.163 1.00 94.12 146 PHE A C 1
ATOM 1116 O O . PHE A 1 146 ? 9.948 12.325 5.034 1.00 94.12 146 PHE A O 1
ATOM 1123 N N . VAL A 1 147 ? 10.365 10.574 3.686 1.00 91.31 147 VAL A N 1
ATOM 1124 C CA . VAL A 1 147 ? 9.235 9.754 4.157 1.00 91.31 147 VAL A CA 1
ATOM 1125 C C . VAL A 1 147 ? 9.418 9.355 5.622 1.00 91.31 147 VAL A C 1
ATOM 1127 O O . VAL A 1 147 ? 8.489 9.516 6.414 1.00 91.31 147 VAL A O 1
ATOM 1130 N N . VAL A 1 148 ? 10.615 8.900 6.007 1.00 94.06 148 VAL A N 1
ATOM 1131 C CA . VAL A 1 148 ? 10.925 8.532 7.401 1.00 94.06 148 VAL A CA 1
ATOM 1132 C C . VAL A 1 148 ? 10.777 9.737 8.331 1.00 94.06 148 VAL A C 1
ATOM 1134 O O . VAL A 1 148 ? 10.113 9.644 9.364 1.00 94.06 148 VAL A O 1
ATOM 1137 N N . PHE A 1 149 ? 11.338 10.887 7.952 1.00 96.38 149 PHE A N 1
ATOM 1138 C CA . PHE A 1 149 ? 11.251 12.109 8.749 1.00 96.38 149 PHE A CA 1
ATOM 1139 C C . PHE A 1 149 ? 9.802 12.585 8.910 1.00 96.38 149 PHE A C 1
ATOM 1141 O O . PHE A 1 149 ? 9.373 12.897 10.020 1.00 96.38 149 PHE A O 1
ATOM 1148 N N . SER A 1 150 ? 9.019 12.569 7.829 1.00 93.06 150 SER A N 1
ATOM 1149 C CA . SER A 1 150 ? 7.596 12.926 7.874 1.00 93.06 150 SER A CA 1
ATOM 1150 C C . SER A 1 150 ? 6.806 11.984 8.790 1.00 93.06 150 SER A C 1
ATOM 1152 O O . SER A 1 150 ? 6.007 12.445 9.604 1.00 93.06 150 SER A O 1
ATOM 1154 N N . GLY A 1 151 ? 7.078 10.676 8.725 1.00 93.81 151 GLY A N 1
ATOM 1155 C CA . GLY A 1 151 ? 6.480 9.683 9.620 1.00 93.81 151 GLY A CA 1
ATOM 1156 C C . GLY A 1 151 ? 6.798 9.943 11.095 1.00 93.81 151 GLY A C 1
ATOM 1157 O O . GLY A 1 151 ? 5.891 9.932 11.926 1.00 93.81 151 GLY A O 1
ATOM 1158 N N . LEU A 1 152 ? 8.057 10.257 11.421 1.00 96.31 152 LEU A N 1
ATOM 1159 C CA . LEU A 1 152 ? 8.481 10.598 12.785 1.00 96.31 152 LEU A CA 1
ATOM 1160 C C . LEU A 1 152 ? 7.807 11.872 13.308 1.00 96.31 152 LEU A C 1
ATOM 1162 O O . LEU A 1 152 ? 7.380 11.910 14.463 1.00 96.31 152 LEU A O 1
ATOM 1166 N N . VAL A 1 153 ? 7.663 12.903 12.469 1.00 95.38 153 VAL A N 1
ATOM 1167 C CA . VAL A 1 153 ? 6.961 14.141 12.843 1.00 95.38 153 VAL A CA 1
ATOM 1168 C C . VAL A 1 153 ? 5.485 13.862 13.132 1.00 95.38 153 VAL A C 1
ATOM 1170 O O . VAL A 1 153 ? 4.976 14.299 14.166 1.00 95.38 153 VAL A O 1
ATOM 1173 N N . CYS A 1 154 ? 4.800 13.104 12.270 1.00 93.50 154 CYS A N 1
ATOM 1174 C CA . CYS A 1 154 ? 3.407 12.714 12.490 1.00 93.50 154 CYS A CA 1
ATOM 1175 C C . CYS A 1 154 ? 3.237 11.884 13.770 1.00 93.50 154 CYS A C 1
ATOM 1177 O O . CYS A 1 154 ? 2.331 12.158 14.557 1.00 93.50 154 CYS A O 1
ATOM 1179 N N . LEU A 1 155 ? 4.132 10.922 14.016 1.00 94.56 155 LEU A N 1
ATOM 1180 C CA . LEU A 1 155 ? 4.126 10.113 15.235 1.00 94.56 155 LEU A CA 1
ATOM 1181 C C . LEU A 1 155 ? 4.316 10.985 16.485 1.00 94.56 155 LEU A C 1
ATOM 1183 O O . LEU A 1 155 ? 3.574 10.842 17.455 1.00 94.56 155 LEU A O 1
ATOM 1187 N N . GLY A 1 156 ? 5.252 11.937 16.449 1.00 95.06 156 GLY A N 1
ATOM 1188 C CA . GLY A 1 156 ? 5.485 12.874 17.548 1.00 95.06 156 GLY A CA 1
ATOM 1189 C C . GLY A 1 156 ? 4.269 13.755 17.858 1.00 95.06 156 GLY A C 1
ATOM 1190 O O . GLY A 1 156 ? 3.944 13.971 19.026 1.00 95.06 156 GLY A O 1
ATOM 1191 N N . GLN A 1 157 ? 3.555 14.229 16.832 1.00 94.38 157 GLN A N 1
ATOM 1192 C CA . GLN A 1 157 ? 2.301 14.974 17.014 1.00 94.38 157 GLN A CA 1
ATOM 1193 C C . GLN A 1 157 ? 1.185 14.084 17.589 1.00 94.38 157 GLN A C 1
ATOM 1195 O O . GLN A 1 157 ? 0.454 14.504 18.490 1.00 94.38 157 GLN A O 1
ATOM 1200 N N . GLY A 1 158 ? 1.096 12.829 17.139 1.00 93.56 158 GLY A N 1
ATOM 1201 C CA . GLY A 1 158 ? 0.177 11.833 17.696 1.00 93.56 158 GLY A CA 1
ATOM 1202 C C . GLY A 1 158 ? 0.430 11.560 19.183 1.00 93.56 158 GLY A C 1
ATOM 1203 O O . GLY A 1 158 ? -0.495 11.586 19.988 1.00 93.56 158 GLY A O 1
ATOM 1204 N N . LEU A 1 159 ? 1.690 11.390 19.586 1.00 96.06 159 LEU A N 1
ATOM 1205 C CA . LEU A 1 159 ? 2.044 11.168 20.991 1.00 96.06 159 LEU A CA 1
ATOM 1206 C C . LEU A 1 159 ? 1.748 12.387 21.875 1.00 96.06 159 LEU A C 1
ATOM 1208 O O . LEU A 1 159 ? 1.283 12.222 22.999 1.00 96.06 159 LEU A O 1
ATOM 1212 N N . ARG A 1 160 ? 1.958 13.611 21.372 1.00 96.19 160 ARG A N 1
ATOM 1213 C CA . ARG A 1 160 ? 1.608 14.839 22.109 1.00 96.19 160 ARG A CA 1
ATOM 1214 C C . ARG A 1 160 ? 0.108 14.975 22.340 1.00 96.19 160 ARG A C 1
ATOM 1216 O O . ARG A 1 160 ? -0.307 15.313 23.443 1.00 96.19 160 ARG A O 1
ATOM 1223 N N . THR A 1 161 ? -0.698 14.708 21.315 1.00 94.50 161 THR A N 1
ATOM 1224 C CA . THR A 1 161 ? -2.164 14.758 21.440 1.00 94.50 161 THR A CA 1
ATOM 1225 C C . THR A 1 161 ? -2.683 13.674 22.381 1.00 94.50 161 THR A C 1
ATOM 1227 O O . THR A 1 161 ? -3.543 13.956 23.212 1.00 94.50 161 THR A O 1
ATOM 1230 N N . LEU A 1 162 ? -2.104 12.472 22.329 1.00 94.12 162 LEU A N 1
ATOM 1231 C CA . LEU A 1 162 ? -2.413 11.398 23.270 1.00 94.12 162 LEU A CA 1
ATOM 1232 C C . LEU A 1 162 ? -2.038 11.767 24.713 1.00 94.12 162 LEU A C 1
ATOM 1234 O O . LEU A 1 162 ? -2.838 11.551 25.618 1.00 94.12 162 LEU A O 1
ATOM 1238 N N . ALA A 1 163 ? -0.859 12.353 24.936 1.00 95.56 163 ALA A N 1
ATOM 1239 C CA . ALA A 1 163 ? -0.429 12.788 26.265 1.00 95.56 163 ALA A CA 1
ATOM 1240 C C . ALA A 1 163 ? -1.372 13.851 26.852 1.00 95.56 163 ALA A C 1
ATOM 1242 O O . ALA A 1 163 ? -1.818 13.705 27.987 1.00 95.56 163 ALA A O 1
ATOM 1243 N N . ALA A 1 164 ? -1.749 14.858 26.055 1.00 94.75 164 ALA A N 1
ATOM 1244 C CA . ALA A 1 164 ? -2.709 15.882 26.469 1.00 94.75 164 ALA A CA 1
ATOM 1245 C C . ALA A 1 164 ? -4.094 15.290 26.789 1.00 94.75 164 ALA A C 1
ATOM 1247 O O . ALA A 1 164 ? -4.743 15.700 27.748 1.00 94.75 164 ALA A O 1
ATOM 1248 N N . TYR A 1 165 ? -4.537 14.295 26.014 1.00 95.88 165 TYR A N 1
ATOM 1249 C CA . TYR A 1 165 ? -5.787 13.584 26.279 1.00 95.88 165 TYR A CA 1
ATOM 1250 C C . TYR A 1 165 ? -5.742 12.804 27.599 1.00 95.88 165 TYR A C 1
ATOM 1252 O O . TYR A 1 165 ? -6.700 12.838 28.373 1.00 95.88 165 TYR A O 1
ATOM 1260 N N . LEU A 1 166 ? -4.631 12.115 27.875 1.00 96.44 166 LEU A N 1
ATOM 1261 C CA . LEU A 1 166 ? -4.455 11.375 29.122 1.00 96.44 166 LEU A CA 1
ATOM 1262 C C . LEU A 1 166 ? -4.439 12.321 30.327 1.00 96.44 166 LEU A C 1
ATOM 1264 O O . LEU A 1 166 ? -5.152 12.059 31.293 1.00 96.44 166 LEU A O 1
ATOM 1268 N N . GLU A 1 167 ? -3.715 13.437 30.249 1.00 97.38 167 GLU A N 1
ATOM 1269 C CA . GLU A 1 167 ? -3.676 14.447 31.311 1.00 97.38 167 GLU A CA 1
ATOM 1270 C C . GLU A 1 167 ? -5.079 14.998 31.617 1.00 97.38 167 GLU A C 1
ATOM 1272 O O . GLU A 1 167 ? -5.533 14.942 32.763 1.00 97.38 167 GLU A O 1
ATOM 1277 N N . ASP A 1 168 ? -5.831 15.399 30.590 1.00 97.62 168 ASP A N 1
ATOM 1278 C CA . ASP A 1 168 ? -7.206 15.878 30.758 1.00 97.62 168 ASP A CA 1
ATOM 1279 C C . ASP A 1 168 ? -8.136 14.793 31.332 1.00 97.62 168 ASP A C 1
ATOM 1281 O O . ASP A 1 168 ? -8.967 15.064 32.201 1.00 97.62 168 ASP A O 1
ATOM 1285 N N . SER A 1 169 ? -7.967 13.529 30.927 1.00 93.94 169 SER A N 1
ATOM 1286 C CA . SER A 1 169 ? -8.749 12.418 31.482 1.00 93.94 169 SER A CA 1
ATOM 1287 C C . SER A 1 169 ? -8.474 12.188 32.974 1.00 93.94 169 SER A C 1
ATOM 1289 O O . SER A 1 169 ? -9.414 11.973 33.746 1.00 93.94 169 SER A O 1
ATOM 1291 N N . THR A 1 170 ? -7.211 12.299 33.403 1.00 96.88 170 THR A N 1
ATOM 1292 C CA . THR A 1 170 ? -6.832 12.159 34.816 1.00 96.88 170 THR A CA 1
ATOM 1293 C C . THR A 1 170 ? -7.356 13.314 35.659 1.00 96.88 170 THR A C 1
ATOM 1295 O O . THR A 1 170 ? -7.850 13.096 36.765 1.00 96.88 170 THR A O 1
ATOM 1298 N N . GLU A 1 171 ? -7.343 14.529 35.114 1.00 97.38 171 GLU A N 1
ATOM 1299 C CA . GLU A 1 171 ? -7.859 15.716 35.785 1.00 97.38 171 GLU A CA 1
ATOM 1300 C C . GLU A 1 171 ? -9.387 15.652 35.948 1.00 97.38 171 GLU A C 1
ATOM 1302 O O . GLU A 1 171 ? -9.916 15.941 37.024 1.00 97.38 171 GLU A O 1
ATOM 1307 N N . ARG A 1 172 ? -10.119 15.177 34.929 1.00 95.88 172 ARG A N 1
ATOM 1308 C CA . ARG A 1 172 ? -11.565 14.913 35.046 1.00 95.88 172 ARG A CA 1
ATOM 1309 C C . ARG A 1 172 ? -11.869 13.847 36.099 1.00 95.88 172 ARG A C 1
ATOM 1311 O O . ARG A 1 172 ? -12.792 14.035 36.891 1.00 95.88 172 ARG A O 1
ATOM 1318 N N . ALA A 1 173 ? -11.094 12.761 36.140 1.00 94.75 173 ALA A N 1
ATOM 1319 C CA . ALA A 1 173 ? -11.252 11.717 37.151 1.00 94.75 173 ALA A CA 1
ATOM 1320 C C . ALA A 1 173 ? -10.998 12.258 38.568 1.00 94.75 173 ALA A C 1
ATOM 1322 O O . ALA A 1 173 ? -11.778 11.989 39.481 1.00 94.75 173 ALA A O 1
ATOM 1323 N N . ARG A 1 174 ? -9.962 13.089 38.739 1.00 97.31 174 ARG A N 1
ATOM 1324 C CA . ARG A 1 174 ? -9.638 13.737 40.015 1.00 97.31 174 ARG A CA 1
ATOM 1325 C C . ARG A 1 174 ? -10.752 14.673 40.483 1.00 97.31 174 ARG A C 1
ATOM 1327 O O . ARG A 1 174 ? -11.150 14.601 41.641 1.00 97.31 174 ARG A O 1
ATOM 1334 N N . ARG A 1 175 ? -11.300 15.504 39.588 1.00 97.25 175 ARG A N 1
ATOM 1335 C CA . ARG A 1 175 ? -12.443 16.383 39.900 1.00 97.25 175 ARG A CA 1
ATOM 1336 C C . ARG A 1 175 ? -13.699 15.592 40.260 1.00 97.25 175 ARG A C 1
ATOM 1338 O O . ARG A 1 175 ? -14.416 15.989 41.172 1.00 97.25 175 ARG A O 1
ATOM 1345 N N . GLY A 1 176 ? -13.946 14.473 39.578 1.00 96.81 176 GLY A N 1
ATOM 1346 C CA . GLY A 1 176 ? -15.045 13.565 39.909 1.00 96.81 176 GLY A CA 1
ATOM 1347 C C . GLY A 1 176 ? -14.899 12.949 41.303 1.00 96.81 176 GLY A C 1
ATOM 1348 O O . GLY A 1 176 ? -15.850 12.963 42.078 1.00 96.81 176 GLY A O 1
ATOM 1349 N N . ALA A 1 177 ? -13.700 12.470 41.647 1.00 95.25 177 ALA A N 1
ATOM 1350 C CA . ALA A 1 177 ? -13.413 11.902 42.964 1.00 95.25 177 ALA A CA 1
ATOM 1351 C C . ALA A 1 177 ? -13.529 12.941 44.092 1.00 95.25 177 ALA A C 1
ATOM 1353 O O . ALA A 1 177 ? -14.106 12.648 45.137 1.00 95.25 177 ALA A O 1
ATOM 1354 N N . GLU A 1 178 ? -13.038 14.163 43.870 1.00 97.50 178 GLU A N 1
ATOM 1355 C CA . GLU A 1 178 ? -13.170 15.271 44.824 1.00 97.50 178 GLU A CA 1
ATOM 1356 C C . GLU A 1 178 ? -14.646 15.636 45.056 1.00 97.50 178 GLU A C 1
ATOM 1358 O O . GLU A 1 178 ? -15.074 15.815 46.196 1.00 97.50 178 GLU A O 1
ATOM 1363 N N . ALA A 1 179 ? -15.455 15.683 43.993 1.00 96.12 179 ALA A N 1
ATOM 1364 C CA . ALA A 1 179 ? -16.887 15.953 44.098 1.00 96.12 179 ALA A CA 1
ATOM 1365 C C . ALA A 1 179 ? -17.647 14.848 44.860 1.00 96.12 179 ALA A C 1
ATOM 1367 O O . ALA A 1 179 ? -18.506 15.165 45.691 1.00 96.12 179 ALA A O 1
ATOM 1368 N N . ASP A 1 180 ? -17.323 13.568 44.630 1.00 97.19 180 ASP A N 1
ATOM 1369 C CA . ASP A 1 180 ? -17.915 12.447 45.383 1.00 97.19 180 ASP A CA 1
ATOM 1370 C C . ASP A 1 180 ? -17.507 12.504 46.864 1.00 97.19 180 ASP A C 1
ATOM 1372 O O . ASP A 1 180 ? -18.349 12.393 47.757 1.00 97.19 180 ASP A O 1
ATOM 1376 N N . TRP A 1 181 ? -16.228 12.774 47.146 1.00 96.56 181 TRP A N 1
ATOM 1377 C CA . TRP A 1 181 ? -15.733 12.912 48.515 1.00 96.56 181 TRP A CA 1
ATOM 1378 C C . TRP A 1 181 ? -16.409 14.066 49.267 1.00 96.56 181 TRP A C 1
ATOM 1380 O O . TRP A 1 181 ? -16.862 13.877 50.398 1.00 96.56 181 TRP A O 1
ATOM 1390 N N . GLN A 1 182 ? -16.550 15.242 48.642 1.00 96.81 182 GLN A N 1
ATOM 1391 C CA . GLN A 1 182 ? -17.252 16.379 49.248 1.00 96.81 182 GLN A CA 1
ATOM 1392 C C . GLN A 1 182 ? -18.725 16.065 49.518 1.00 96.81 182 GLN A C 1
ATOM 1394 O O . GLN A 1 182 ? -19.256 16.450 50.562 1.00 96.81 182 GLN A O 1
ATOM 1399 N N . THR A 1 183 ? -19.373 15.338 48.609 1.00 97.50 183 THR A N 1
ATOM 1400 C CA . THR A 1 183 ? -20.759 14.891 48.766 1.00 97.50 183 THR A CA 1
ATOM 1401 C C . THR A 1 183 ? -20.905 13.947 49.962 1.00 97.50 183 THR A C 1
ATOM 1403 O O . THR A 1 183 ? -21.719 14.211 50.847 1.00 97.50 183 THR A O 1
ATOM 1406 N N . ARG A 1 184 ? -20.065 12.907 50.064 1.00 97.19 184 ARG A N 1
ATOM 1407 C CA . ARG A 1 184 ? -20.070 11.984 51.216 1.00 97.19 184 ARG A CA 1
ATOM 1408 C C . ARG A 1 184 ? -19.761 12.686 52.531 1.00 97.19 184 ARG A C 1
ATOM 1410 O O . ARG A 1 184 ? -20.403 12.410 53.537 1.00 97.19 184 ARG A O 1
ATOM 1417 N N . ARG A 1 185 ? -18.804 13.616 52.526 1.00 98.12 185 ARG A N 1
ATOM 1418 C CA . ARG A 1 185 ? -18.446 14.394 53.714 1.00 98.12 185 ARG A CA 1
ATOM 1419 C C . ARG A 1 185 ? -19.623 15.227 54.228 1.00 98.12 185 ARG A C 1
ATOM 1421 O O . ARG A 1 185 ? -19.788 15.314 55.439 1.00 98.12 185 ARG A O 1
ATOM 1428 N N . ARG A 1 186 ? -20.435 15.816 53.340 1.00 98.19 186 ARG A N 1
ATOM 1429 C CA . ARG A 1 186 ? -21.658 16.536 53.739 1.00 98.19 186 ARG A CA 1
ATOM 1430 C C . ARG A 1 186 ? -22.691 15.597 54.354 1.00 98.19 186 ARG A C 1
ATOM 1432 O O . ARG A 1 186 ? -23.172 15.904 55.432 1.00 98.19 186 ARG A O 1
ATOM 1439 N N . MET A 1 187 ? -22.943 14.439 53.735 1.00 96.94 187 MET A N 1
ATOM 1440 C CA . MET A 1 187 ? -23.882 13.450 54.290 1.00 96.94 187 MET A CA 1
ATOM 1441 C C . MET A 1 187 ? -23.477 13.000 55.700 1.00 96.94 187 MET A C 1
ATOM 1443 O O . MET A 1 187 ? -24.307 12.999 56.600 1.00 96.94 187 MET A O 1
ATOM 1447 N N . LEU A 1 188 ? -22.193 12.682 55.905 1.00 97.44 188 LEU A N 1
ATOM 1448 C CA . LEU A 1 188 ? -21.678 12.288 57.220 1.00 97.44 188 LEU A CA 1
ATOM 1449 C C . LEU A 1 188 ? -21.785 13.422 58.246 1.00 97.44 188 LEU A C 1
ATOM 1451 O O . LEU A 1 188 ? -22.082 13.177 59.409 1.00 97.44 188 LEU A O 1
ATOM 1455 N N . TRP A 1 189 ? -21.538 14.666 57.830 1.00 97.75 189 TRP A N 1
ATOM 1456 C CA . TRP A 1 189 ? -21.682 15.819 58.716 1.00 97.75 189 TRP A CA 1
ATOM 1457 C C . TRP A 1 189 ? -23.140 16.040 59.132 1.00 97.75 189 TRP A C 1
ATOM 1459 O O . TRP A 1 189 ? -23.407 16.274 60.308 1.00 97.75 189 TRP A O 1
ATOM 1469 N N . ASP A 1 190 ? -24.080 15.911 58.195 1.00 97.81 190 ASP A N 1
ATOM 1470 C CA . ASP A 1 190 ? -25.514 16.026 58.470 1.00 97.81 190 ASP A CA 1
ATOM 1471 C C . ASP A 1 190 ? -25.996 14.923 59.429 1.00 97.81 190 ASP A C 1
ATOM 1473 O O . ASP A 1 190 ? -26.777 15.205 60.337 1.00 97.81 190 ASP A O 1
ATOM 1477 N N . GLU A 1 191 ? -25.487 13.696 59.281 1.00 97.75 191 GLU A N 1
ATOM 1478 C CA . GLU A 1 191 ? -25.772 12.565 60.174 1.00 97.75 191 GLU A CA 1
ATOM 1479 C C . GLU A 1 191 ? -25.237 12.801 61.595 1.00 97.75 191 GLU A C 1
ATOM 1481 O O . GLU A 1 191 ? -25.974 12.642 62.567 1.00 97.75 191 GLU A O 1
ATOM 1486 N N . VAL A 1 192 ? -23.992 13.276 61.729 1.00 97.25 192 VAL A N 1
ATOM 1487 C CA . VAL A 1 192 ? -23.410 13.652 63.031 1.00 97.25 192 VAL A CA 1
ATOM 1488 C C . VAL A 1 192 ? -24.213 14.779 63.687 1.00 97.25 192 VAL A C 1
ATOM 1490 O O . VAL A 1 192 ? -24.511 14.712 64.878 1.00 97.25 192 VAL A O 1
ATOM 1493 N N . CYS A 1 193 ? -24.607 15.802 62.925 1.00 97.25 193 CYS A N 1
ATOM 1494 C CA . CYS A 1 193 ? -25.449 16.880 63.442 1.00 97.25 193 CYS A CA 1
ATOM 1495 C C . CYS A 1 193 ? -26.848 16.397 63.851 1.00 97.25 193 CYS A C 1
ATOM 1497 O O . CYS A 1 193 ? -27.415 16.945 64.794 1.00 97.25 193 CYS A O 1
ATOM 1499 N N . ALA A 1 194 ? -27.421 15.414 63.154 1.00 96.75 194 ALA A N 1
ATOM 1500 C CA . ALA A 1 194 ? -28.708 14.830 63.519 1.00 96.75 194 ALA A CA 1
ATOM 1501 C C . ALA A 1 194 ? -28.618 14.035 64.831 1.00 96.75 194 ALA A C 1
ATOM 1503 O O . ALA A 1 194 ? -29.479 14.206 65.690 1.00 96.75 194 ALA A O 1
ATOM 1504 N N . LEU A 1 195 ? -27.560 13.236 65.013 1.00 96.75 195 LEU A N 1
ATOM 1505 C CA . LEU A 1 195 ? -27.306 12.503 66.259 1.00 96.75 195 LEU A CA 1
ATOM 1506 C C . LEU A 1 195 ? -27.110 13.450 67.448 1.00 96.75 195 LEU A C 1
ATOM 1508 O O . LEU A 1 195 ? -27.741 13.254 68.478 1.00 96.75 195 LEU A O 1
ATOM 1512 N N . ALA A 1 196 ? -26.318 14.513 67.280 1.00 95.69 196 ALA A N 1
ATOM 1513 C CA . ALA A 1 196 ? -26.107 15.504 68.337 1.00 95.69 196 ALA A CA 1
ATOM 1514 C C . ALA A 1 196 ? -27.419 16.181 68.778 1.00 95.69 196 ALA A C 1
ATOM 1516 O O . ALA A 1 196 ? -27.657 16.346 69.968 1.00 95.69 196 ALA A O 1
ATOM 1517 N N . ARG A 1 197 ? -28.313 16.520 67.834 1.00 96.19 197 ARG A N 1
ATOM 1518 C CA . ARG A 1 197 ? -29.639 17.066 68.181 1.00 96.19 197 ARG A CA 1
ATOM 1519 C C . ARG A 1 197 ? -30.519 16.053 68.908 1.00 96.19 197 ARG A C 1
ATOM 1521 O O . ARG A 1 197 ? -31.251 16.441 69.805 1.00 96.19 197 ARG A O 1
ATOM 1528 N N .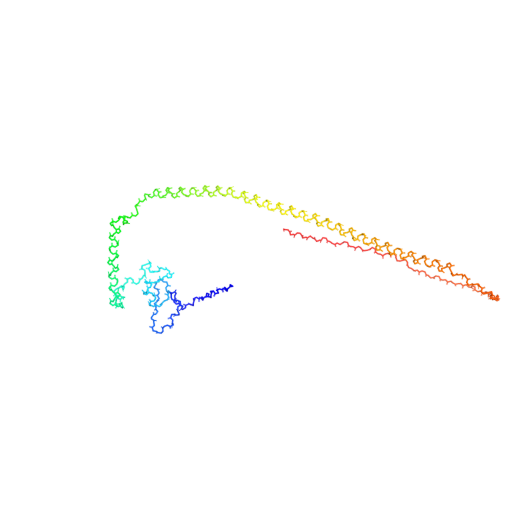 ALA A 1 198 ? -30.461 14.779 68.522 1.00 95.06 198 ALA A N 1
ATOM 1529 C CA . ALA A 1 198 ? -31.223 13.729 69.190 1.00 95.06 198 ALA A CA 1
ATOM 1530 C C . ALA A 1 198 ? -30.743 13.497 70.635 1.00 95.06 198 ALA A C 1
ATOM 1532 O O . ALA A 1 198 ? -31.564 13.214 71.501 1.00 95.06 198 ALA A O 1
ATOM 1533 N N . GLU A 1 199 ? -29.440 13.642 70.901 1.00 93.88 199 GLU A N 1
ATOM 1534 C CA . GLU A 1 199 ? -28.887 13.609 72.263 1.00 93.88 199 GLU A CA 1
ATOM 1535 C C . GLU A 1 199 ? -29.342 14.814 73.098 1.00 93.88 199 GLU A C 1
ATOM 1537 O O . GLU A 1 199 ? -29.713 14.631 74.253 1.00 93.88 199 GLU A O 1
ATOM 1542 N N . ASP A 1 200 ? -29.378 16.020 72.518 1.00 93.69 200 ASP A N 1
ATOM 1543 C CA . ASP A 1 200 ? -29.893 17.218 73.199 1.00 93.69 200 ASP A CA 1
ATOM 1544 C C . ASP A 1 200 ? -31.410 17.128 73.489 1.00 93.69 200 ASP A C 1
ATOM 1546 O O . ASP A 1 200 ? -31.884 17.670 74.488 1.00 93.69 200 ASP A O 1
ATOM 1550 N N . GLU A 1 201 ? -32.183 16.456 72.625 1.00 92.94 201 GLU A N 1
ATOM 1551 C CA . GLU A 1 201 ? -33.631 16.232 72.789 1.00 92.94 201 GLU A CA 1
ATOM 1552 C C . GLU A 1 201 ? -33.972 15.074 73.738 1.00 92.94 201 GLU A C 1
ATOM 1554 O O . GLU A 1 201 ? -35.093 15.014 74.251 1.00 92.94 201 GLU A O 1
ATOM 1559 N N . ALA A 1 202 ? -33.031 14.162 73.991 1.00 88.06 202 ALA A N 1
ATOM 1560 C CA . ALA A 1 202 ? -33.163 13.140 75.018 1.00 88.06 202 ALA A CA 1
ATOM 1561 C C . ALA A 1 202 ? -33.019 13.799 76.398 1.00 88.06 202 ALA A C 1
ATOM 1563 O O . ALA A 1 202 ? -31.994 13.670 77.070 1.00 88.06 202 ALA A O 1
ATOM 1564 N N . GLU A 1 203 ? -34.053 14.535 76.824 1.00 77.56 203 GLU A N 1
ATOM 1565 C CA . GLU A 1 203 ? -34.167 14.975 78.211 1.00 77.56 203 GLU A CA 1
ATOM 1566 C C . GLU A 1 203 ? -33.950 13.751 79.111 1.00 77.56 203 GLU A C 1
ATOM 1568 O O . GLU A 1 203 ? -34.547 12.697 78.859 1.00 77.56 203 GLU A O 1
ATOM 1573 N N . PRO A 1 204 ? -33.084 13.847 80.136 1.00 74.81 204 PRO A N 1
ATOM 1574 C CA . PRO A 1 204 ? -32.915 12.751 81.069 1.00 74.81 204 PRO A CA 1
ATOM 1575 C C . PRO A 1 204 ? -34.293 12.456 81.650 1.00 74.81 204 PRO A C 1
ATOM 1577 O O . PRO A 1 204 ? -34.889 13.343 82.270 1.00 74.81 204 PRO A O 1
ATOM 1580 N N . GLU A 1 205 ? -34.809 11.239 81.423 1.00 74.50 205 GLU A N 1
ATOM 1581 C CA . GLU A 1 205 ? -36.031 10.802 82.092 1.00 74.50 205 GLU A CA 1
ATOM 1582 C C . GLU A 1 205 ? -35.860 11.150 83.571 1.00 74.50 205 GLU A C 1
ATOM 1584 O O . GLU A 1 205 ? -34.816 10.816 84.154 1.00 74.50 205 GLU A O 1
ATOM 1589 N N . PRO A 1 206 ? -36.803 11.905 84.162 1.00 67.94 206 PRO A N 1
ATOM 1590 C CA . PRO A 1 206 ? -36.692 12.305 85.548 1.00 67.94 206 PRO A CA 1
ATOM 1591 C C . PRO A 1 206 ? -36.523 11.020 86.337 1.00 67.94 206 PRO A C 1
ATOM 1593 O O . PRO A 1 206 ? -37.430 10.191 86.323 1.00 67.94 206 PRO A O 1
ATOM 1596 N N . LEU A 1 207 ? -35.341 10.843 86.946 1.00 70.88 207 LEU A N 1
ATOM 1597 C CA . LEU A 1 207 ? -35.034 9.704 87.801 1.00 70.88 207 LEU A CA 1
ATOM 1598 C C . LEU A 1 207 ? -36.250 9.501 88.698 1.00 70.88 207 LEU A C 1
ATOM 1600 O O . LEU A 1 207 ? -36.497 10.331 89.579 1.00 70.88 207 LEU A O 1
ATOM 1604 N N . GLU A 1 208 ? -37.036 8.453 88.435 1.00 64.88 208 GLU A N 1
ATOM 1605 C CA . GLU A 1 208 ? -38.124 8.101 89.326 1.00 64.88 208 GLU A CA 1
ATOM 1606 C C . GLU A 1 208 ? -37.464 7.883 90.682 1.00 64.88 208 GLU A C 1
ATOM 1608 O O . GLU A 1 208 ? -36.612 7.009 90.856 1.00 64.88 208 GLU A O 1
ATOM 1613 N N . ALA A 1 209 ? -37.773 8.782 91.614 1.00 60.00 209 ALA A N 1
ATOM 1614 C CA . ALA A 1 209 ? -37.259 8.773 92.967 1.00 60.00 209 ALA A CA 1
ATOM 1615 C C . ALA A 1 209 ? -37.791 7.510 93.657 1.00 60.00 209 ALA A C 1
ATOM 1617 O O . ALA A 1 209 ? -38.854 7.514 94.274 1.00 60.00 209 ALA A O 1
ATOM 1618 N N . GLY A 1 210 ? -37.074 6.404 93.478 1.00 59.53 210 GLY A N 1
ATOM 1619 C CA . GLY A 1 210 ? -37.546 5.062 93.774 1.00 59.53 210 GLY A CA 1
ATOM 1620 C C . GLY A 1 210 ? -36.556 4.269 94.611 1.00 59.53 210 GLY A C 1
ATOM 1621 O O . GLY A 1 210 ? -35.818 3.450 94.088 1.00 59.53 210 GLY A O 1
ATOM 1622 N N . THR A 1 211 ? -36.645 4.503 95.922 1.00 58.75 211 THR A N 1
ATOM 1623 C CA . THR A 1 211 ? -36.409 3.545 97.019 1.00 58.75 211 THR A CA 1
ATOM 1624 C C . THR A 1 211 ? -34.977 3.050 97.276 1.00 58.75 211 THR A C 1
ATOM 1626 O O . THR A 1 211 ? -34.366 2.319 96.506 1.00 58.75 211 THR A O 1
ATOM 1629 N N . GLU A 1 212 ? -34.489 3.414 98.462 1.00 47.81 212 GLU A N 1
ATOM 1630 C CA . GLU A 1 212 ? -33.252 2.952 99.089 1.00 47.81 212 GLU A CA 1
ATOM 1631 C C . GLU A 1 212 ? -33.150 1.412 99.119 1.00 47.81 212 GLU A C 1
ATOM 1633 O O . GLU A 1 212 ? -34.020 0.755 99.699 1.00 47.81 212 GLU A O 1
ATOM 1638 N N . PRO A 1 213 ? -32.083 0.804 98.570 1.00 50.34 213 PRO A N 1
ATOM 1639 C CA . PRO A 1 213 ? -31.706 -0.554 98.917 1.00 50.34 213 PRO A CA 1
ATOM 1640 C C . PRO A 1 213 ? -30.860 -0.527 100.196 1.00 50.34 213 PRO A C 1
ATOM 1642 O O . PRO A 1 213 ? -29.823 0.133 100.276 1.00 50.34 213 PRO A O 1
ATOM 1645 N N . GLY A 1 214 ? -31.347 -1.245 101.207 1.00 46.59 214 GLY A N 1
ATOM 1646 C CA . GLY A 1 214 ? -30.673 -1.444 102.481 1.00 46.59 214 GLY A CA 1
ATOM 1647 C C . GLY A 1 214 ? -29.256 -1.994 102.321 1.00 46.59 214 GLY A C 1
ATOM 1648 O O . GLY A 1 214 ? -28.964 -2.816 101.454 1.00 46.59 214 GLY A O 1
ATOM 1649 N N . ALA A 1 215 ? -28.391 -1.505 103.201 1.00 50.81 215 ALA A N 1
ATOM 1650 C CA . ALA A 1 215 ? -27.027 -1.949 103.385 1.00 50.81 215 ALA A CA 1
ATOM 1651 C C . ALA A 1 215 ? -26.971 -3.408 103.854 1.00 50.81 215 ALA A C 1
ATOM 1653 O O . ALA A 1 215 ? -27.430 -3.700 104.953 1.00 50.81 215 ALA A O 1
ATOM 1654 N N . GLU A 1 216 ? -26.305 -4.275 103.094 1.00 44.06 216 GLU A N 1
ATOM 1655 C CA . GLU A 1 216 ? -25.544 -5.393 103.652 1.00 44.06 216 GLU A CA 1
ATOM 1656 C C . GLU A 1 216 ? -24.207 -5.513 102.918 1.00 44.06 216 GLU A C 1
ATOM 1658 O O . GLU A 1 216 ? -24.076 -5.237 101.725 1.00 44.06 216 GLU A O 1
ATOM 1663 N N . ALA A 1 217 ? -23.194 -5.805 103.719 1.00 47.84 217 ALA A N 1
ATOM 1664 C CA . ALA A 1 217 ? -21.790 -5.595 103.458 1.00 47.84 217 ALA A CA 1
ATOM 1665 C C . ALA A 1 217 ? -21.063 -6.891 103.057 1.00 47.84 217 ALA A C 1
ATOM 1667 O O . ALA A 1 217 ? -21.602 -7.986 103.152 1.00 47.84 217 ALA A O 1
ATOM 1668 N N . GLU A 1 218 ? -19.779 -6.695 102.742 1.00 44.78 218 GLU A N 1
ATOM 1669 C CA . GLU A 1 218 ? -18.665 -7.653 102.808 1.00 44.78 218 GLU A CA 1
ATOM 1670 C C . GLU A 1 218 ? -18.369 -8.534 101.583 1.00 44.78 218 GLU A C 1
ATOM 1672 O O . GLU A 1 218 ? -19.183 -9.324 101.118 1.00 44.78 218 GLU A O 1
ATOM 1677 N N . GLY A 1 219 ? -17.103 -8.460 101.137 1.00 39.06 219 GLY A N 1
ATOM 1678 C CA . GLY A 1 219 ? -16.437 -9.572 100.452 1.00 39.06 219 GLY A CA 1
ATOM 1679 C C . GLY A 1 219 ? -15.567 -9.223 99.239 1.00 39.06 219 GLY A C 1
ATOM 1680 O O . GLY A 1 219 ? -15.939 -9.521 98.111 1.00 39.06 219 GLY A O 1
ATOM 1681 N N . ALA A 1 220 ? -14.364 -8.680 99.457 1.00 42.31 220 ALA A N 1
ATOM 1682 C CA . ALA A 1 220 ? -13.201 -8.971 98.592 1.00 42.31 220 ALA A CA 1
ATOM 1683 C C . ALA A 1 220 ? -12.689 -10.412 98.901 1.00 42.31 220 ALA A C 1
ATOM 1685 O O . ALA A 1 220 ? -13.130 -10.936 99.928 1.00 42.31 220 ALA A O 1
ATOM 1686 N N . PRO A 1 221 ? -11.733 -11.061 98.178 1.00 58.19 221 PRO A N 1
ATOM 1687 C CA . PRO A 1 221 ? -10.804 -10.549 97.151 1.00 58.19 221 PRO A CA 1
ATOM 1688 C C . PRO A 1 221 ? -10.487 -11.516 95.962 1.00 58.19 221 PRO A C 1
ATOM 1690 O O . PRO A 1 221 ? -10.943 -12.653 95.911 1.00 58.19 221 PRO A O 1
ATOM 1693 N N . GLY A 1 222 ? -9.580 -11.086 95.067 1.00 38.34 222 GLY A N 1
ATOM 1694 C CA . GLY A 1 222 ? -8.811 -11.937 94.131 1.00 38.34 222 GLY A CA 1
ATOM 1695 C C . GLY A 1 222 ? -9.316 -11.859 92.685 1.00 38.34 222 GLY A C 1
ATOM 1696 O O . GLY A 1 222 ? -10.511 -11.872 92.453 1.00 38.34 222 GLY A O 1
ATOM 1697 N N . GLY A 1 223 ? -8.510 -11.737 91.634 1.00 44.06 223 GLY A N 1
ATOM 1698 C CA . GLY A 1 223 ? -7.104 -12.064 91.417 1.00 44.06 223 GLY A CA 1
ATOM 1699 C C . GLY A 1 223 ? -6.996 -12.704 90.020 1.00 44.06 223 GLY A C 1
ATOM 1700 O O . GLY A 1 223 ? -7.900 -13.432 89.629 1.00 44.06 223 GLY A O 1
ATOM 1701 N N . HIS A 1 224 ? -5.887 -12.445 89.317 1.00 41.88 224 HIS A N 1
ATOM 1702 C CA . HIS A 1 224 ? -5.444 -13.010 88.023 1.00 41.88 224 HIS A CA 1
ATOM 1703 C C . HIS A 1 224 ? -5.800 -12.275 86.713 1.00 41.88 224 HIS A C 1
ATOM 1705 O O . HIS A 1 224 ? -6.897 -12.381 86.176 1.00 41.88 224 HIS A O 1
ATOM 1711 N N . GLY A 1 225 ? -4.769 -11.629 86.142 1.00 43.41 225 GLY A N 1
ATOM 1712 C CA . GLY A 1 225 ? -4.529 -11.622 84.690 1.00 43.41 225 GLY A CA 1
ATOM 1713 C C . GLY A 1 225 ? -4.064 -13.006 84.198 1.00 43.41 225 GLY A C 1
ATOM 1714 O O . GLY A 1 225 ? -3.770 -13.873 85.027 1.00 43.41 225 GLY A O 1
ATOM 1715 N N . PRO A 1 226 ? -4.018 -13.241 82.875 1.00 55.12 226 PRO A N 1
ATOM 1716 C CA . PRO A 1 226 ? -2.776 -12.994 82.124 1.00 55.12 226 PRO A CA 1
ATOM 1717 C C . PRO A 1 226 ? -3.036 -12.398 80.714 1.00 55.12 226 PRO A C 1
ATOM 1719 O O . PRO A 1 226 ? -4.147 -12.444 80.204 1.00 55.12 226 PRO A O 1
ATOM 1722 N N . GLU A 1 227 ? -2.136 -11.555 80.204 1.00 45.47 227 GLU A N 1
ATOM 1723 C CA . GLU A 1 227 ? -1.161 -11.845 79.126 1.00 45.47 227 GLU A CA 1
ATOM 1724 C C . GLU A 1 227 ? -1.742 -12.178 77.735 1.00 45.47 227 GLU A C 1
ATOM 1726 O O . GLU A 1 227 ? -2.581 -13.057 77.577 1.00 45.47 227 GLU A O 1
ATOM 1731 N N . GLY A 1 228 ? -1.169 -11.532 76.711 1.00 44.03 228 GLY A N 1
ATOM 1732 C CA . GLY A 1 228 ? -1.297 -11.887 75.290 1.00 44.03 228 GLY A CA 1
ATOM 1733 C C . GLY A 1 228 ? -2.120 -10.863 74.497 1.00 44.03 228 GLY A C 1
ATOM 1734 O O . GLY A 1 228 ? -3.224 -10.523 74.879 1.00 44.03 228 GLY A O 1
ATOM 1735 N N . GLU A 1 229 ? -1.692 -10.300 73.372 1.00 46.91 229 GLU A N 1
ATOM 1736 C CA . GLU A 1 229 ? -0.607 -10.683 72.480 1.00 46.91 229 GLU A CA 1
ATOM 1737 C C . GLU A 1 229 ? -0.301 -9.469 71.588 1.00 46.91 229 GLU A C 1
ATOM 1739 O O . GLU A 1 229 ? -1.119 -9.038 70.774 1.00 46.91 229 GLU A O 1
ATOM 1744 N N . ALA A 1 230 ? 0.888 -8.892 71.756 1.00 51.22 230 ALA A N 1
ATOM 1745 C CA . ALA A 1 230 ? 1.460 -7.992 70.773 1.00 51.22 230 ALA A CA 1
ATOM 1746 C C . ALA A 1 230 ? 1.831 -8.820 69.535 1.00 51.22 230 ALA A C 1
ATOM 1748 O O . ALA A 1 230 ? 2.748 -9.637 69.591 1.00 51.22 230 ALA A O 1
ATOM 1749 N N . ARG A 1 231 ? 1.148 -8.597 68.408 1.00 48.88 231 ARG A N 1
ATOM 1750 C CA . ARG A 1 231 ? 1.632 -9.024 67.089 1.00 48.88 231 ARG A CA 1
ATOM 1751 C C . ARG A 1 231 ? 2.238 -7.842 66.355 1.00 48.88 231 ARG A C 1
ATOM 1753 O O . ARG A 1 231 ? 1.586 -7.143 65.587 1.00 48.88 231 ARG A O 1
ATOM 1760 N N . THR A 1 232 ? 3.524 -7.642 66.609 1.00 61.03 232 THR A N 1
ATOM 1761 C CA . THR A 1 232 ? 4.470 -7.216 65.578 1.00 61.03 232 THR A CA 1
ATOM 1762 C C . THR A 1 232 ? 4.838 -8.435 64.711 1.00 61.03 232 THR A C 1
ATOM 1764 O O . THR A 1 232 ? 4.527 -9.567 65.073 1.00 61.03 232 THR A O 1
ATOM 1767 N N . VAL A 1 233 ? 5.539 -8.197 63.594 1.00 47.47 233 VAL A N 1
ATOM 1768 C CA . VAL A 1 233 ? 6.103 -9.171 62.626 1.00 47.47 233 VAL A CA 1
ATOM 1769 C C . VAL A 1 233 ? 5.201 -9.484 61.418 1.00 47.47 233 VAL A C 1
ATOM 1771 O O . VAL A 1 233 ? 4.323 -10.334 61.463 1.00 47.47 233 VAL A O 1
ATOM 1774 N N . SER A 1 234 ? 5.494 -8.881 60.261 1.00 49.81 234 SER A N 1
ATOM 1775 C CA . SER A 1 234 ? 6.490 -9.465 59.347 1.00 49.81 234 SER A CA 1
ATOM 1776 C C . SER A 1 234 ? 6.673 -8.593 58.103 1.00 49.81 234 SER A C 1
ATOM 1778 O O . SER A 1 234 ? 5.870 -8.618 57.174 1.00 49.81 234 SER A O 1
ATOM 1780 N N . GLU A 1 235 ? 7.817 -7.919 58.031 1.00 53.00 235 GLU A N 1
ATOM 1781 C CA . GLU A 1 235 ? 8.486 -7.693 56.755 1.00 53.00 235 GLU A CA 1
ATOM 1782 C C . GLU A 1 235 ? 8.783 -9.054 56.097 1.00 53.00 235 GLU A C 1
ATOM 1784 O O . GLU A 1 235 ? 9.418 -9.925 56.691 1.00 53.00 235 GLU A O 1
ATOM 1789 N N . ARG A 1 236 ? 8.301 -9.242 54.869 1.00 49.38 236 ARG A N 1
ATOM 1790 C CA . ARG A 1 236 ? 8.882 -10.056 53.784 1.00 49.38 236 ARG A CA 1
ATOM 1791 C C . ARG A 1 236 ? 8.397 -9.355 52.512 1.00 49.38 236 ARG A C 1
ATOM 1793 O O . ARG A 1 236 ? 7.201 -9.276 52.290 1.00 49.38 236 ARG A O 1
ATOM 1800 N N . GLY A 1 237 ? 9.222 -8.713 51.697 1.00 45.91 237 GLY A N 1
ATOM 1801 C CA . GLY A 1 237 ? 10.505 -9.184 51.203 1.00 45.91 237 GLY A CA 1
ATOM 1802 C C . GLY A 1 237 ? 10.282 -9.979 49.918 1.00 45.91 237 GLY A C 1
ATOM 1803 O O . GLY A 1 237 ? 10.073 -11.184 49.999 1.00 45.91 237 GLY A O 1
ATOM 1804 N N . ARG A 1 238 ? 10.319 -9.296 48.762 1.00 44.88 238 ARG A N 1
ATOM 1805 C CA . ARG A 1 238 ? 10.965 -9.727 47.501 1.00 44.88 238 ARG A CA 1
ATOM 1806 C C . ARG A 1 238 ? 10.566 -8.830 46.325 1.00 44.88 238 ARG A C 1
ATOM 1808 O O . ARG A 1 238 ? 9.490 -8.978 45.762 1.00 44.88 238 ARG A O 1
ATOM 1815 N N . ALA A 1 239 ? 11.508 -7.996 45.892 1.00 50.47 239 ALA A N 1
ATOM 1816 C CA . ALA A 1 239 ? 11.886 -8.004 44.480 1.00 50.47 239 ALA A CA 1
ATOM 1817 C C . ALA A 1 239 ? 12.646 -9.323 44.226 1.00 50.47 239 ALA A C 1
ATOM 1819 O O . ALA A 1 239 ? 13.407 -9.757 45.099 1.00 50.47 239 ALA A O 1
ATOM 1820 N N . PRO A 1 240 ? 12.347 -10.045 43.139 1.00 52.97 240 PRO A N 1
ATOM 1821 C CA . PRO A 1 240 ? 13.136 -9.941 41.905 1.00 52.97 240 PRO A CA 1
ATOM 1822 C C . PRO A 1 240 ? 12.189 -10.031 40.680 1.00 52.97 240 PRO A C 1
ATOM 1824 O O . PRO A 1 240 ? 11.010 -10.314 40.834 1.00 52.97 240 PRO A O 1
ATOM 1827 N N . SER A 1 241 ? 12.533 -9.783 39.427 1.00 45.62 241 SER A N 1
ATOM 1828 C CA . SER A 1 241 ? 13.788 -9.849 38.693 1.00 45.62 241 SER A CA 1
ATOM 1829 C C . SER A 1 241 ? 13.495 -9.272 37.309 1.00 45.62 241 SER A C 1
ATOM 1831 O O . SER A 1 241 ? 12.400 -9.448 36.781 1.00 45.62 241 SER A O 1
ATOM 1833 N N . GLU A 1 242 ? 14.500 -8.622 36.737 1.00 50.44 242 GLU A N 1
ATOM 1834 C CA . GLU A 1 242 ? 14.885 -8.713 35.329 1.00 50.44 242 GLU A CA 1
ATOM 1835 C C . GLU A 1 242 ? 13.974 -9.566 34.425 1.00 50.44 242 GLU A C 1
ATOM 1837 O O . GLU A 1 242 ? 13.967 -10.794 34.504 1.00 50.44 242 GLU A O 1
ATOM 1842 N N . LEU A 1 243 ? 13.305 -8.911 33.475 1.00 50.56 243 LEU A N 1
ATOM 1843 C CA . LEU A 1 243 ? 13.063 -9.500 32.163 1.00 50.56 243 LEU A CA 1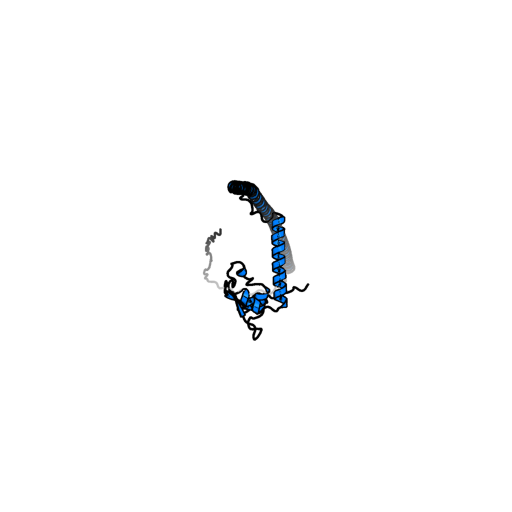
ATOM 1844 C C . LEU A 1 243 ? 13.765 -8.643 31.119 1.00 50.56 243 LEU A C 1
ATOM 1846 O O . LEU A 1 243 ? 13.379 -7.528 30.781 1.00 50.56 243 LEU A O 1
ATOM 1850 N N . ARG A 1 244 ? 14.876 -9.225 30.694 1.00 51.34 244 ARG A N 1
ATOM 1851 C CA . ARG A 1 244 ? 15.779 -8.849 29.628 1.00 51.34 244 ARG A CA 1
ATOM 1852 C C . ARG A 1 244 ? 15.294 -9.588 28.381 1.00 51.34 244 ARG A C 1
ATOM 1854 O O . ARG A 1 244 ? 15.354 -10.811 28.352 1.00 51.34 244 ARG A O 1
ATOM 1861 N N . SER A 1 245 ? 14.812 -8.872 27.375 1.00 50.62 245 SER A N 1
ATOM 1862 C CA . SER A 1 245 ? 14.726 -9.292 25.962 1.00 50.62 245 SER A CA 1
ATOM 1863 C C . SER A 1 245 ? 14.628 -7.967 25.187 1.00 50.62 245 SER A C 1
ATOM 1865 O O . SER A 1 245 ? 13.703 -7.210 25.445 1.00 50.62 245 SER A O 1
ATOM 1867 N N . ALA A 1 246 ? 15.617 -7.456 24.450 1.00 47.06 246 ALA A N 1
ATOM 1868 C CA . ALA A 1 246 ? 16.480 -8.064 23.436 1.00 47.06 246 ALA A CA 1
ATOM 1869 C C . ALA A 1 246 ? 15.674 -8.709 22.302 1.00 47.06 246 ALA A C 1
ATOM 1871 O O . ALA A 1 246 ? 15.562 -9.924 22.265 1.00 47.06 246 ALA A O 1
ATOM 1872 N N . GLU A 1 247 ? 15.146 -7.865 21.417 1.00 53.91 247 GLU A N 1
ATOM 1873 C CA . GLU A 1 247 ? 14.955 -8.095 19.975 1.00 53.91 247 GLU A CA 1
ATOM 1874 C C . GLU A 1 247 ? 15.294 -6.725 19.349 1.00 53.91 247 GLU A C 1
ATOM 1876 O O . GLU A 1 247 ? 14.751 -5.705 19.781 1.00 53.91 247 GLU A O 1
ATOM 1881 N N . GLU A 1 248 ? 16.488 -6.568 18.770 1.00 53.22 248 GLU A N 1
ATOM 1882 C CA . GLU A 1 248 ? 16.770 -6.741 17.327 1.00 53.22 248 GLU A CA 1
ATOM 1883 C C . GLU A 1 248 ? 15.909 -5.850 16.421 1.00 53.22 248 GLU A C 1
ATOM 1885 O O . GLU A 1 248 ? 14.680 -6.054 16.344 1.00 53.22 248 GLU A O 1
#

Secondary structure (DSSP, 8-state):
---------PPPTTB-TTT--BTTSSTTPPEEE-TTT--EEEHHHHHHHTS--SS-GGGGT-S-TT-HHHHHHHS-HHHHHHHHHHHHHHHHHHHHHHHTTTTSPPP---HHHHHHHHHHHHHHHHHHHHHHHHHHHHHHHHHHHHHHHHHHHHHHHHHHHHHHHHHHHHHHHHHHHHHHHHHHHHHHHHHHHHHHHHHHH-PPP------PPPP---------------------------------

Foldseek 3Di:
DDDPDPPPDDQDLQAAPQPSHGPPPDPPFDWDAAPQPRHIHGPVRQVVVVHDPPPPVVVVPPDPPPPPPVVVVPDDPVVVVVVVVVVVVVVVVVVVCVVVVVPPDPPPPPVVVVVVVVVVVVVVCVVVVVVCCVVVVVVVVVVVVVVVVVVVVVVVVVVVVVVVVVVVVVVVVVVVVVVVVVVVVVVVVVVVVVVVVVVVVPDPPPPPPDDDDDDDDDDDDDDDDDDDDDDDDDDDDDDDDDDDDDDD

Radius of gyration: 55.89 Å; chains: 1; bounding box: 74×61×165 Å

pLDDT: mean 76.42, std 18.08, range [38.34, 98.19]